Protein AF-0000000077145758 (afdb_homodimer)

Radius of gyration: 19.17 Å; Cα contacts (8 Å, |Δi|>4): 367; chains: 2; bounding box: 34×60×41 Å

Structure (mmCIF, N/CA/C/O backbone):
data_AF-0000000077145758-model_v1
#
loop_
_entity.id
_entity.type
_entity.pdbx_description
1 polymer 'DUF3909 domain-containing protein'
#
loop_
_atom_site.group_PDB
_atom_site.id
_atom_site.type_symbol
_atom_site.label_atom_id
_atom_site.label_alt_id
_atom_site.label_comp_id
_atom_site.label_asym_id
_atom_site.label_entity_id
_atom_site.label_seq_id
_atom_site.pdbx_PDB_ins_code
_atom_site.Cartn_x
_atom_site.Cartn_y
_atom_site.Cartn_z
_atom_site.occupancy
_atom_site.B_iso_or_equiv
_atom_site.auth_seq_id
_atom_site.auth_comp_id
_atom_site.auth_asym_id
_atom_site.auth_atom_id
_atom_site.pdbx_PDB_model_num
ATOM 1 N N . MET A 1 1 ? 11.391 14.711 3.211 1 46.5 1 MET A N 1
ATOM 2 C CA . MET A 1 1 ? 11.383 13.312 2.791 1 46.5 1 MET A CA 1
ATOM 3 C C . MET A 1 1 ? 10.953 13.188 1.333 1 46.5 1 MET A C 1
ATOM 5 O O . MET A 1 1 ? 9.984 13.82 0.909 1 46.5 1 MET A O 1
ATOM 9 N N . ASP A 1 2 ? 11.852 12.703 0.471 1 62.34 2 ASP A N 1
ATOM 10 C CA . ASP A 1 2 ? 11.672 12.781 -0.977 1 62.34 2 ASP A CA 1
ATOM 11 C C . ASP A 1 2 ? 10.609 11.789 -1.452 1 62.34 2 ASP A C 1
ATOM 13 O O . ASP A 1 2 ? 10.914 10.641 -1.764 1 62.34 2 ASP A O 1
ATOM 17 N N . LEU A 1 3 ? 9.375 12.055 -0.946 1 80.75 3 LEU A N 1
ATOM 18 C CA . LEU A 1 3 ? 8.211 11.281 -1.36 1 80.75 3 LEU A CA 1
ATOM 19 C C . LEU A 1 3 ? 8.18 11.117 -2.875 1 80.75 3 LEU A C 1
ATOM 21 O O . LEU A 1 3 ? 7.348 10.375 -3.406 1 80.75 3 LEU A O 1
ATOM 25 N N . GLN A 1 4 ? 9.281 11.75 -3.393 1 86.38 4 GLN A N 1
ATOM 26 C CA . GLN A 1 4 ? 9.391 11.57 -4.836 1 86.38 4 GLN A CA 1
ATOM 27 C C . GLN A 1 4 ? 9.773 10.133 -5.184 1 86.38 4 GLN A C 1
ATOM 29 O O . GLN A 1 4 ? 9.219 9.547 -6.113 1 86.38 4 GLN A O 1
ATOM 34 N N . LYS A 1 5 ? 10.773 9.594 -4.457 1 90.75 5 LYS A N 1
ATOM 35 C CA . LYS A 1 5 ? 11.164 8.203 -4.68 1 90.75 5 LYS A CA 1
ATOM 36 C C . LYS A 1 5 ? 10 7.254 -4.438 1 90.75 5 LYS A C 1
ATOM 38 O O . LYS A 1 5 ? 9.852 6.254 -5.141 1 90.75 5 LYS A O 1
ATOM 43 N N . PHE A 1 6 ? 9.25 7.566 -3.43 1 94.06 6 PHE A N 1
ATOM 44 C CA . PHE A 1 6 ? 8.055 6.797 -3.109 1 94.06 6 PHE A CA 1
ATOM 45 C C . PHE A 1 6 ? 7.078 6.801 -4.285 1 94.06 6 PHE A C 1
ATOM 47 O O . PHE A 1 6 ? 6.586 5.746 -4.691 1 94.06 6 PHE A O 1
ATOM 54 N N . ASP A 1 7 ? 6.855 7.969 -4.883 1 94 7 ASP A N 1
ATOM 55 C CA . ASP A 1 7 ? 5.953 8.102 -6.023 1 94 7 ASP A CA 1
ATOM 56 C C . ASP A 1 7 ? 6.48 7.336 -7.234 1 94 7 ASP A C 1
ATOM 58 O O . ASP A 1 7 ? 5.711 6.695 -7.949 1 94 7 ASP A O 1
ATOM 62 N N . GLU A 1 8 ? 7.738 7.414 -7.418 1 93.19 8 GLU A N 1
ATOM 63 C CA . GLU A 1 8 ? 8.352 6.719 -8.547 1 93.19 8 GLU A CA 1
ATOM 64 C C . GLU A 1 8 ? 8.219 5.207 -8.398 1 93.19 8 GLU A C 1
ATOM 66 O O . GLU A 1 8 ? 8 4.5 -9.391 1 93.19 8 GLU A O 1
ATOM 71 N N . MET A 1 9 ? 8.336 4.703 -7.211 1 93.88 9 MET A N 1
ATOM 72 C CA . MET A 1 9 ? 8.18 3.275 -6.957 1 93.88 9 MET A CA 1
ATOM 73 C C . MET A 1 9 ? 6.766 2.816 -7.281 1 93.88 9 MET A C 1
ATOM 75 O O . MET A 1 9 ? 6.57 1.792 -7.938 1 93.88 9 MET A O 1
ATOM 79 N N . ILE A 1 10 ? 5.809 3.604 -6.812 1 95.38 10 ILE A N 1
ATOM 80 C CA . ILE A 1 10 ? 4.41 3.277 -7.062 1 95.38 10 ILE A CA 1
ATOM 81 C C . ILE A 1 10 ? 4.145 3.254 -8.57 1 95.38 10 ILE A C 1
ATOM 83 O O . ILE A 1 10 ? 3.541 2.312 -9.086 1 95.38 10 ILE A O 1
ATOM 87 N N . ASP A 1 11 ? 4.668 4.27 -9.219 1 94.38 11 ASP A N 1
ATOM 88 C CA . ASP A 1 11 ? 4.469 4.363 -10.664 1 94.38 11 ASP A CA 1
ATOM 89 C C . ASP A 1 11 ? 5.051 3.146 -11.375 1 94.38 11 ASP A C 1
ATOM 91 O O . ASP A 1 11 ? 4.43 2.598 -12.289 1 94.38 11 ASP A O 1
ATOM 95 N N . THR A 1 12 ? 6.219 2.785 -11.023 1 95.19 12 THR A N 1
ATOM 96 C CA . THR A 1 12 ? 6.91 1.66 -11.641 1 95.19 12 THR A CA 1
ATOM 97 C C . THR A 1 12 ? 6.113 0.372 -11.469 1 95.19 12 THR A C 1
ATOM 99 O O . THR A 1 12 ? 5.926 -0.381 -12.43 1 95.19 12 THR A O 1
ATOM 102 N N . VAL A 1 13 ? 5.594 0.156 -10.312 1 94.75 13 VAL A N 1
ATOM 103 C 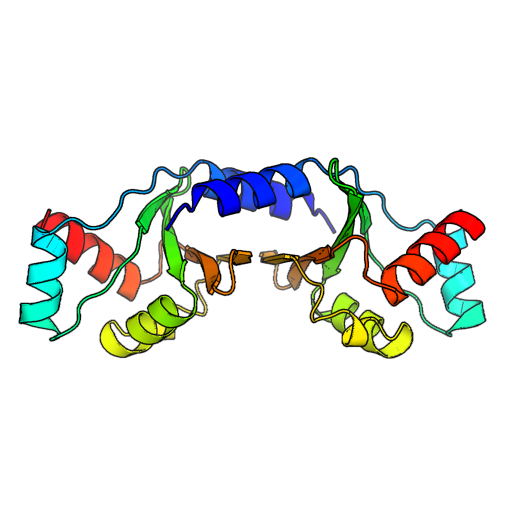CA . VAL A 1 13 ? 4.859 -1.07 -10.016 1 94.75 13 VAL A CA 1
ATOM 104 C C . VAL A 1 13 ? 3.514 -1.055 -10.734 1 94.75 13 VAL A C 1
ATOM 106 O O . VAL A 1 13 ? 3.055 -2.088 -11.227 1 94.75 13 VAL A O 1
ATOM 109 N N . GLN A 1 14 ? 2.893 0.105 -10.797 1 93.06 14 GLN A N 1
ATOM 110 C CA . GLN A 1 14 ? 1.6 0.227 -11.461 1 93.06 14 GLN A CA 1
ATOM 111 C C . GLN A 1 14 ? 1.727 -0.03 -12.961 1 93.06 14 GLN A C 1
ATOM 113 O O . GLN A 1 14 ? 0.757 -0.422 -13.609 1 93.06 14 GLN A O 1
ATOM 118 N N . ARG A 1 15 ? 2.896 0.147 -13.469 1 93.19 15 ARG A N 1
ATOM 119 C CA . ARG A 1 15 ? 3.123 -0.056 -14.898 1 93.19 15 ARG A CA 1
ATOM 120 C C . ARG A 1 15 ? 3.527 -1.498 -15.188 1 93.19 15 ARG A C 1
ATOM 122 O O . ARG A 1 15 ? 3.641 -1.896 -16.344 1 93.19 15 ARG A O 1
ATOM 129 N N . ALA A 1 16 ? 3.684 -2.246 -14.18 1 92.94 16 ALA A N 1
ATOM 130 C CA . ALA A 1 16 ? 4.074 -3.639 -14.383 1 92.94 16 ALA A CA 1
ATOM 131 C C . ALA A 1 16 ? 3.002 -4.406 -15.148 1 92.94 16 ALA A C 1
ATOM 133 O O . ALA A 1 16 ? 1.807 -4.219 -14.906 1 92.94 16 ALA A O 1
ATOM 134 N N . THR A 1 17 ? 3.424 -5.176 -16.047 1 90.19 17 THR A N 1
ATOM 135 C CA . THR A 1 17 ? 2.52 -6.094 -16.719 1 90.19 17 THR A CA 1
ATOM 136 C C . THR A 1 17 ? 2.293 -7.352 -15.891 1 90.19 17 THR A C 1
ATOM 138 O O . THR A 1 17 ? 3.223 -8.125 -15.664 1 90.19 17 THR A O 1
ATOM 141 N N . CYS A 1 18 ? 1.134 -7.48 -15.43 1 94.38 18 CYS A N 1
ATOM 142 C CA . CYS A 1 18 ? 0.788 -8.648 -14.625 1 94.38 18 CYS A CA 1
ATOM 143 C C . CYS A 1 18 ? -0.211 -9.539 -15.359 1 94.38 18 CYS A C 1
ATOM 145 O O . CYS A 1 18 ? -1.035 -9.047 -16.141 1 94.38 18 CYS A O 1
ATOM 147 N N . MET A 1 19 ? -0.086 -10.805 -15.172 1 94.75 19 MET A N 1
ATOM 148 C CA . MET A 1 19 ? -1.011 -11.766 -15.758 1 94.75 19 MET A CA 1
ATOM 149 C C . MET A 1 19 ? -1.554 -12.719 -14.695 1 94.75 19 MET A C 1
ATOM 151 O O . MET A 1 19 ? -0.887 -12.984 -13.695 1 94.75 19 MET A O 1
ATOM 155 N N . GLN A 1 20 ? -2.748 -13.203 -14.961 1 95.81 20 GLN A N 1
ATOM 156 C CA . GLN A 1 20 ? -3.361 -14.188 -14.07 1 95.81 20 GLN A CA 1
ATOM 157 C C . GLN A 1 20 ? -2.75 -15.57 -14.281 1 95.81 20 GLN A C 1
ATOM 159 O O . GLN A 1 20 ? -2.445 -15.961 -15.406 1 95.81 20 GLN A O 1
ATOM 164 N N . ILE A 1 21 ? -2.598 -16.297 -13.172 1 96.94 21 ILE A N 1
ATOM 165 C CA . ILE A 1 21 ? -2.178 -17.688 -13.367 1 96.94 21 ILE A CA 1
ATOM 166 C C . ILE A 1 21 ? -3.229 -18.422 -14.188 1 96.94 21 ILE A C 1
ATOM 168 O O . ILE A 1 21 ? -4.43 -18.188 -14.039 1 96.94 21 ILE A O 1
ATOM 172 N N . ASN A 1 22 ? -2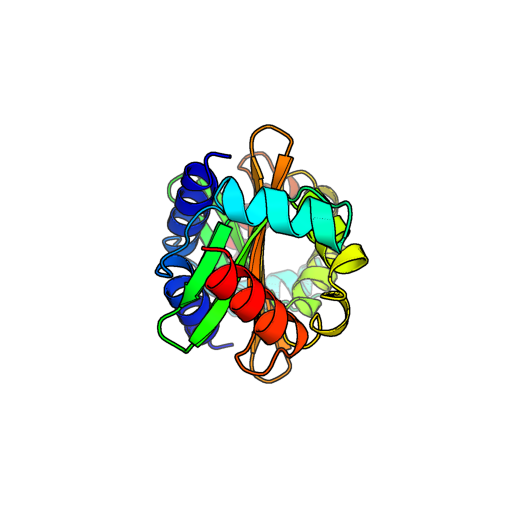.771 -19.281 -15.039 1 96.44 22 ASN A N 1
ATOM 173 C CA . ASN A 1 22 ? -3.693 -20.016 -15.891 1 96.44 22 ASN A CA 1
ATOM 174 C C . ASN A 1 22 ? -4.023 -21.391 -15.297 1 96.44 22 ASN A C 1
ATOM 176 O O . ASN A 1 22 ? -3.537 -21.734 -14.219 1 96.44 22 ASN A O 1
ATOM 180 N N . GLU A 1 23 ? -4.891 -22.141 -15.961 1 96.56 23 GLU A N 1
ATOM 181 C CA . GLU A 1 23 ? -5.398 -23.406 -15.453 1 96.56 23 GLU A CA 1
ATOM 182 C C . GLU A 1 23 ? -4.273 -24.438 -15.305 1 96.56 23 GLU A C 1
ATOM 184 O O . GLU A 1 23 ? -4.277 -25.234 -14.367 1 96.56 23 GLU A O 1
ATOM 189 N N . LYS A 1 24 ? -3.322 -24.438 -16.188 1 97.56 24 LYS A N 1
ATOM 190 C CA . LYS A 1 24 ? -2.189 -25.344 -16.109 1 97.56 24 LYS A CA 1
ATOM 191 C C . LYS A 1 24 ? -1.337 -25.078 -14.875 1 97.56 24 LYS A C 1
ATOM 193 O O . LYS A 1 24 ? -0.904 -26 -14.195 1 97.56 24 LYS A O 1
ATOM 198 N N . GLN A 1 25 ? -1.059 -23.812 -14.664 1 97.62 25 GLN A N 1
ATOM 199 C CA . GLN A 1 25 ? -0.314 -23.406 -13.477 1 97.62 25 GLN A CA 1
ATOM 200 C C . GLN A 1 25 ? -1.057 -23.797 -12.203 1 97.62 25 GLN A C 1
ATOM 202 O O . GLN A 1 25 ? -0.454 -24.297 -11.25 1 97.62 25 GLN A O 1
ATOM 207 N N . LYS A 1 26 ? -2.324 -23.578 -12.211 1 96.69 26 LYS A N 1
ATOM 208 C CA . LYS A 1 26 ? -3.139 -23.938 -11.055 1 96.69 26 LYS A CA 1
ATOM 209 C C . LYS A 1 26 ? -3.064 -25.438 -10.766 1 96.69 26 LYS A C 1
ATOM 211 O O . LYS A 1 26 ? -2.939 -25.844 -9.609 1 96.69 26 LYS A O 1
ATOM 216 N N . GLU A 1 27 ? -3.186 -26.219 -11.766 1 97.31 27 GLU A N 1
ATOM 217 C CA . GLU A 1 27 ? -3.102 -27.672 -11.617 1 97.31 27 GLU A CA 1
ATOM 218 C C . GLU A 1 27 ? -1.735 -28.094 -11.086 1 97.31 27 GLU A C 1
ATOM 220 O O . GLU A 1 27 ? -1.639 -29.016 -10.273 1 97.31 27 GLU A O 1
ATOM 225 N N . ALA A 1 28 ? -0.683 -27.453 -11.508 1 97.62 28 ALA A N 1
ATOM 226 C CA . ALA A 1 28 ? 0.664 -27.781 -11.039 1 97.62 28 ALA A CA 1
ATOM 227 C C . ALA A 1 28 ? 0.796 -27.516 -9.539 1 97.62 28 ALA A C 1
ATOM 229 O O . ALA A 1 28 ? 1.43 -28.297 -8.82 1 97.62 28 ALA A O 1
ATOM 230 N N . PHE A 1 29 ? 0.254 -26.422 -9.062 1 97.56 29 PHE A N 1
ATOM 231 C CA . PHE A 1 29 ? 0.266 -26.125 -7.637 1 97.56 29 PHE A CA 1
ATOM 232 C C . PHE A 1 29 ? -0.467 -27.203 -6.852 1 97.56 29 PHE A C 1
ATOM 234 O O . PHE A 1 29 ? -0.014 -27.625 -5.785 1 97.56 29 PHE A O 1
ATOM 241 N N . LYS A 1 30 ? -1.6 -27.547 -7.402 1 96.88 30 LYS A N 1
ATOM 242 C CA . LYS A 1 30 ? -2.395 -28.578 -6.758 1 96.88 30 LYS A CA 1
ATOM 243 C C . LYS A 1 30 ? -1.598 -29.875 -6.621 1 96.88 30 LYS A C 1
ATOM 245 O O . LYS A 1 30 ? -1.594 -30.5 -5.559 1 96.88 30 LYS A O 1
ATOM 250 N N . GLN A 1 31 ? -0.957 -30.266 -7.648 1 96.94 31 GLN A N 1
ATOM 251 C CA . GLN A 1 31 ? -0.205 -31.516 -7.664 1 96.94 31 GLN A CA 1
ATOM 252 C C . GLN A 1 31 ? 0.983 -31.453 -6.707 1 96.94 31 GLN A C 1
ATOM 254 O O . GLN A 1 31 ? 1.231 -32.406 -5.961 1 96.94 31 GLN A O 1
ATOM 259 N N . LYS A 1 32 ? 1.661 -30.375 -6.715 1 95.38 32 LYS A N 1
ATOM 260 C CA . LYS A 1 32 ? 2.914 -30.281 -5.969 1 95.38 32 LYS A CA 1
ATOM 261 C C . LYS A 1 32 ? 2.658 -29.922 -4.508 1 95.38 32 LYS A C 1
ATOM 263 O O . LYS A 1 32 ? 3.361 -30.406 -3.615 1 95.38 32 LYS A O 1
ATOM 268 N N . TYR A 1 33 ? 1.701 -29.031 -4.262 1 93.38 33 TYR A N 1
ATOM 269 C CA . TYR A 1 33 ? 1.571 -28.484 -2.92 1 93.38 33 TYR A CA 1
ATOM 270 C C . TYR A 1 33 ? 0.186 -28.75 -2.348 1 93.38 33 TYR A C 1
ATOM 272 O O . TYR A 1 33 ? -0.095 -28.406 -1.197 1 93.38 33 TYR A O 1
ATOM 280 N N . ASP A 1 34 ? -0.735 -29.328 -3.139 1 94.94 34 ASP A N 1
ATOM 281 C CA . ASP A 1 34 ? -2.135 -29.469 -2.748 1 94.94 34 ASP A CA 1
ATOM 282 C C . ASP A 1 34 ? -2.748 -28.125 -2.387 1 94.94 34 ASP A C 1
ATOM 284 O O . ASP A 1 34 ? -3.369 -27.984 -1.332 1 94.94 34 ASP A O 1
ATOM 288 N N . PHE A 1 35 ? -2.402 -27.219 -3.182 1 95.75 35 PHE A N 1
ATOM 289 C CA . PHE A 1 35 ? -2.758 -25.812 -3.002 1 95.75 35 PHE A CA 1
ATOM 290 C C . PHE A 1 35 ? -3.273 -25.219 -4.305 1 95.75 35 PHE A C 1
ATOM 292 O O . PHE A 1 35 ? -2.709 -25.469 -5.375 1 95.75 35 PHE A O 1
ATOM 299 N N . GLU A 1 36 ? -4.441 -24.453 -4.309 1 95.31 36 GLU A N 1
ATOM 300 C CA . GLU A 1 36 ? -5.023 -23.828 -5.484 1 95.31 36 GLU A CA 1
ATOM 301 C C . GLU A 1 36 ? -5.098 -22.312 -5.312 1 95.31 36 GLU A C 1
ATOM 303 O O . GLU A 1 36 ? -6.16 -21.766 -5.004 1 95.31 36 GLU A O 1
ATOM 308 N N . PRO A 1 37 ? -4.055 -21.734 -5.668 1 96.25 37 PRO A N 1
ATOM 309 C CA . PRO A 1 37 ? -4.027 -20.281 -5.465 1 96.25 37 PRO A CA 1
ATOM 310 C C . PRO A 1 37 ? -4.684 -19.516 -6.613 1 96.25 37 PRO A C 1
ATOM 312 O O . PRO A 1 37 ? -4.863 -20.062 -7.703 1 96.25 37 PRO A O 1
ATOM 315 N N . GLU A 1 38 ? -5.137 -18.266 -6.301 1 96 38 GLU A N 1
ATOM 316 C CA . GLU A 1 38 ? -5.609 -17.266 -7.27 1 96 38 GLU A CA 1
ATOM 317 C C . GLU A 1 38 ? -4.891 -15.938 -7.094 1 96 38 GLU A C 1
ATOM 319 O O . GLU A 1 38 ? -5.078 -15.258 -6.086 1 96 38 GLU A O 1
ATOM 324 N N . PHE A 1 39 ? -4.109 -15.648 -8.148 1 96.94 39 PHE A N 1
ATOM 325 C CA . PHE A 1 39 ? -3.361 -14.398 -8.062 1 96.94 39 PHE A CA 1
ATOM 326 C C . PHE A 1 39 ? -2.844 -13.984 -9.43 1 96.94 39 PHE A C 1
ATOM 328 O O . PHE A 1 39 ? -2.887 -14.766 -10.383 1 96.94 39 PHE A O 1
ATOM 335 N N . GLU A 1 40 ? -2.428 -12.711 -9.547 1 97.31 40 GLU A N 1
ATOM 336 C CA . GLU A 1 40 ? -1.682 -12.164 -10.68 1 97.31 40 GLU A CA 1
ATOM 337 C C . GLU A 1 40 ? -0.208 -11.977 -10.328 1 97.31 40 GLU A C 1
ATOM 339 O O . GLU A 1 40 ? 0.136 -11.734 -9.172 1 97.31 40 GLU A O 1
ATOM 344 N N . TYR A 1 41 ? 0.553 -12.156 -11.352 1 97.56 41 TYR A N 1
ATOM 345 C CA . TYR A 1 41 ? 1.986 -12.008 -11.133 1 97.56 41 TYR A CA 1
ATOM 346 C C . TYR A 1 41 ? 2.656 -11.344 -12.328 1 97.56 41 TYR A C 1
ATOM 348 O O . TYR A 1 41 ? 2.133 -11.383 -13.438 1 97.56 41 TYR A O 1
ATOM 356 N N . GLY A 1 42 ? 3.762 -10.664 -12.039 1 96.38 42 GLY A N 1
ATOM 357 C CA . GLY A 1 42 ? 4.527 -10.008 -13.086 1 96.38 42 GLY A CA 1
ATOM 358 C C . GLY A 1 42 ? 5.848 -9.438 -12.602 1 96.38 42 GLY A C 1
ATOM 359 O O . GLY A 1 42 ? 6.246 -9.68 -11.461 1 96.38 42 GLY A O 1
ATOM 360 N N . ARG A 1 43 ? 6.578 -8.867 -13.578 1 95.88 43 ARG A N 1
ATOM 361 C CA . ARG A 1 43 ? 7.812 -8.125 -13.32 1 95.88 43 ARG A CA 1
ATOM 362 C C . ARG A 1 43 ? 7.68 -6.672 -13.75 1 95.88 43 ARG A C 1
ATOM 364 O O . ARG A 1 43 ? 7.082 -6.379 -14.789 1 95.88 43 ARG A O 1
ATOM 371 N N . ASP A 1 44 ? 8.211 -5.809 -12.898 1 95.38 44 ASP A N 1
ATOM 372 C CA . ASP A 1 44 ? 8.188 -4.41 -13.328 1 95.38 44 ASP A CA 1
ATOM 373 C C . ASP A 1 44 ? 9.445 -4.059 -14.109 1 95.38 44 ASP A C 1
ATOM 375 O O . ASP A 1 44 ? 10.273 -4.93 -14.383 1 95.38 44 ASP A O 1
ATOM 379 N N . GLU A 1 45 ? 9.562 -2.791 -14.562 1 94.69 45 GLU A N 1
ATOM 380 C CA . GLU A 1 45 ? 10.633 -2.359 -15.453 1 94.69 45 GLU A CA 1
ATOM 381 C C . GLU A 1 45 ? 11.984 -2.377 -14.75 1 94.69 45 GLU A C 1
ATOM 383 O O . GLU A 1 45 ? 13.031 -2.334 -15.398 1 94.69 45 GLU A O 1
ATOM 388 N N . LYS A 1 46 ? 12.016 -2.5 -13.453 1 93.69 46 LYS A N 1
ATOM 389 C CA . LYS A 1 46 ? 13.266 -2.525 -12.695 1 93.69 46 LYS A CA 1
ATOM 390 C C . LYS A 1 46 ? 13.617 -3.945 -12.258 1 93.69 46 LYS A C 1
ATOM 392 O O . LYS A 1 46 ? 14.586 -4.156 -11.531 1 93.69 46 LYS A O 1
ATOM 397 N N . GLY A 1 47 ? 12.758 -4.91 -12.625 1 93.88 47 GLY A N 1
ATOM 398 C CA . GLY A 1 47 ? 13.055 -6.312 -12.367 1 93.88 47 GLY A CA 1
ATOM 399 C C . GLY A 1 47 ? 12.43 -6.828 -11.086 1 93.88 47 GLY A C 1
ATOM 400 O O . GLY A 1 47 ? 12.664 -7.973 -10.688 1 93.88 47 GLY A O 1
ATOM 401 N N . HIS A 1 48 ? 11.648 -6.082 -10.422 1 96.06 48 HIS A N 1
ATOM 402 C CA . HIS A 1 48 ? 10.984 -6.508 -9.195 1 96.06 48 HIS A CA 1
ATOM 403 C C . HIS A 1 48 ? 9.883 -7.52 -9.484 1 96.06 48 HIS A C 1
ATOM 405 O O . HIS A 1 48 ? 9.25 -7.473 -10.539 1 96.06 48 HIS A O 1
ATOM 411 N N . TYR A 1 49 ? 9.727 -8.43 -8.555 1 97.12 49 TYR A N 1
ATOM 412 C CA . TYR A 1 49 ? 8.594 -9.352 -8.602 1 97.12 49 TYR A CA 1
ATOM 413 C C . TYR A 1 49 ? 7.328 -8.68 -8.07 1 97.12 49 TYR A C 1
ATOM 415 O O . TYR A 1 49 ? 7.348 -8.062 -7 1 97.12 49 TYR A O 1
ATOM 423 N N . VAL A 1 50 ? 6.254 -8.781 -8.805 1 97.38 50 VAL A N 1
ATOM 424 C CA . VAL A 1 50 ? 4.992 -8.195 -8.367 1 97.38 50 VAL A CA 1
ATOM 425 C C . VAL A 1 50 ? 3.936 -9.289 -8.227 1 97.38 50 VAL A C 1
ATOM 427 O O . VAL A 1 50 ? 3.732 -10.094 -9.141 1 97.38 50 VAL A O 1
ATOM 430 N N . ILE A 1 51 ? 3.314 -9.367 -7.031 1 97.56 51 ILE A N 1
ATOM 431 C CA . ILE A 1 51 ? 2.189 -10.258 -6.758 1 97.56 51 ILE A CA 1
ATOM 432 C C . ILE A 1 51 ? 0.952 -9.43 -6.41 1 97.56 51 ILE A C 1
ATOM 434 O O . ILE A 1 51 ? 1.018 -8.523 -5.578 1 97.56 51 ILE A O 1
ATOM 438 N N . ARG A 1 52 ? -0.189 -9.711 -7.062 1 97.44 52 ARG A N 1
ATOM 439 C CA . ARG A 1 52 ? -1.476 -9.086 -6.785 1 97.44 52 ARG A CA 1
ATOM 440 C C . ARG A 1 52 ? -2.541 -10.133 -6.469 1 97.44 52 ARG A C 1
ATOM 442 O O . ARG A 1 52 ? -2.762 -11.055 -7.254 1 97.44 52 ARG A O 1
ATOM 449 N N . THR A 1 53 ? -3.127 -9.984 -5.375 1 97.06 53 THR A N 1
ATOM 450 C CA . THR A 1 53 ? -4.102 -10.969 -4.922 1 97.06 53 THR A CA 1
ATOM 451 C C . THR A 1 53 ? -4.875 -10.445 -3.713 1 97.06 53 THR A C 1
ATOM 453 O O . THR A 1 53 ? -4.734 -9.281 -3.334 1 97.06 53 THR A O 1
ATOM 456 N N . SER A 1 54 ? -5.746 -11.219 -3.238 1 96.5 54 SER A N 1
ATOM 457 C CA . SER A 1 54 ? -6.363 -10.859 -1.963 1 96.5 54 SER A CA 1
ATOM 458 C C . SER A 1 54 ? -5.391 -11.062 -0.806 1 96.5 54 SER A C 1
ATOM 460 O O . SER A 1 54 ? -4.461 -11.875 -0.902 1 96.5 54 SER A O 1
ATOM 462 N N . LYS A 1 55 ? -5.613 -10.305 0.236 1 96.25 55 LYS A N 1
ATOM 463 C CA . LYS A 1 55 ? -4.762 -10.43 1.414 1 96.25 55 LYS A CA 1
ATOM 464 C C . LYS A 1 55 ? -4.789 -11.859 1.961 1 96.25 55 LYS A C 1
ATOM 466 O O . LYS A 1 55 ? -3.748 -12.414 2.307 1 96.25 55 LYS A O 1
ATOM 471 N N . LYS A 1 56 ? -5.973 -12.422 2.037 1 96.56 56 LYS A N 1
ATOM 472 C CA . LYS A 1 56 ? -6.117 -13.789 2.52 1 96.56 56 LYS A CA 1
ATOM 473 C C . LYS A 1 56 ? -5.32 -14.766 1.658 1 96.56 56 LYS A C 1
ATOM 475 O O . LYS A 1 56 ? -4.645 -15.656 2.18 1 96.56 56 LYS A O 1
ATOM 480 N N . MET A 1 57 ? -5.406 -14.648 0.391 1 96.88 57 MET A N 1
ATOM 481 C CA . MET A 1 57 ? -4.676 -15.516 -0.527 1 96.88 57 MET A CA 1
ATOM 482 C C . MET A 1 57 ? -3.17 -15.344 -0.358 1 96.88 57 MET A C 1
ATOM 484 O O . MET A 1 57 ? -2.424 -16.328 -0.383 1 96.88 57 MET A O 1
ATOM 488 N N . LEU A 1 58 ? -2.732 -14.117 -0.193 1 97.44 58 LEU A N 1
ATOM 489 C CA . LEU A 1 58 ? -1.308 -13.891 0.026 1 97.44 58 LEU A CA 1
ATOM 490 C C . LEU A 1 58 ? -0.829 -14.609 1.281 1 97.44 58 LEU A C 1
ATOM 492 O O . LEU A 1 58 ? 0.258 -15.195 1.289 1 97.44 58 LEU A O 1
ATOM 496 N N . GLU A 1 59 ? -1.582 -14.555 2.336 1 96.44 59 GLU A N 1
ATOM 497 C CA . GLU A 1 59 ? -1.23 -15.227 3.58 1 96.44 59 GLU A CA 1
ATOM 498 C C . GLU A 1 59 ? -1.108 -16.734 3.375 1 96.44 59 GLU A C 1
ATOM 500 O O . GLU A 1 59 ? -0.192 -17.375 3.904 1 96.44 59 GLU A O 1
ATOM 505 N N . GLU A 1 60 ? -1.987 -17.297 2.621 1 96.44 60 GLU A N 1
ATOM 506 C CA . GLU A 1 60 ? -1.913 -18.719 2.295 1 96.44 60 GLU A CA 1
ATOM 507 C C . GLU A 1 60 ? -0.67 -19.031 1.465 1 96.44 60 GLU A C 1
ATOM 509 O O . GLU A 1 60 ? 0.004 -20.031 1.701 1 96.44 60 GLU A O 1
ATOM 514 N N . MET A 1 61 ? -0.43 -18.156 0.543 1 96.56 61 MET A N 1
ATOM 515 C CA . MET A 1 61 ? 0.756 -18.344 -0.288 1 96.56 61 MET A CA 1
ATOM 516 C C . MET A 1 61 ? 2.025 -18.281 0.554 1 96.56 61 MET A C 1
ATOM 518 O O . MET A 1 61 ? 2.969 -19.031 0.323 1 96.56 61 MET A O 1
ATOM 522 N N . GLU A 1 62 ? 2.053 -17.375 1.452 1 94.88 62 GLU A N 1
ATOM 523 C CA . GLU A 1 62 ? 3.207 -17.281 2.34 1 94.88 62 GLU A CA 1
ATOM 524 C C . GLU A 1 62 ? 3.426 -18.562 3.117 1 94.88 62 GLU A C 1
ATOM 526 O O . GLU A 1 62 ? 4.566 -18.969 3.363 1 94.88 62 GLU A O 1
ATOM 531 N N . PHE A 1 63 ? 2.379 -19.188 3.473 1 93.19 63 PHE A N 1
ATOM 532 C CA . PHE A 1 63 ? 2.443 -20.438 4.227 1 93.19 63 PHE A CA 1
ATOM 533 C C . PHE A 1 63 ? 2.867 -21.594 3.33 1 93.19 63 PHE A C 1
ATOM 535 O O . PHE A 1 63 ? 3.803 -22.328 3.656 1 93.19 63 PHE A O 1
ATOM 542 N N . TYR A 1 64 ? 2.256 -21.812 2.186 1 93.38 64 TYR A N 1
ATOM 543 C CA . TYR A 1 64 ? 2.463 -22.984 1.337 1 93.38 64 TYR A CA 1
ATOM 544 C C . TYR A 1 64 ? 3.744 -22.844 0.525 1 93.38 64 TYR A C 1
ATOM 546 O O . TYR A 1 64 ? 4.406 -23.844 0.224 1 93.38 64 TYR A O 1
ATOM 554 N N . LEU A 1 65 ? 4.133 -21.609 0.148 1 94.38 65 LEU A N 1
ATOM 555 C CA . LEU A 1 65 ? 5.227 -21.406 -0.793 1 94.38 65 LEU A CA 1
ATOM 556 C C . LEU A 1 65 ? 6.426 -20.75 -0.102 1 94.38 65 LEU A C 1
ATOM 558 O O . LEU A 1 65 ? 7.348 -20.281 -0.766 1 94.38 65 LEU A O 1
ATOM 562 N N . ALA A 1 66 ? 6.434 -20.609 1.216 1 90.81 66 ALA A N 1
ATOM 563 C CA . ALA A 1 66 ? 7.516 -20.125 2.061 1 90.81 66 ALA A CA 1
ATOM 564 C C . ALA A 1 66 ? 7.871 -18.672 1.711 1 90.81 66 ALA A C 1
ATOM 566 O O . ALA A 1 66 ? 9.016 -18.25 1.877 1 90.81 66 ALA A O 1
ATOM 567 N N . LEU A 1 67 ? 6.902 -17.922 1.171 1 92.62 67 LEU A N 1
ATOM 568 C CA . LEU A 1 67 ? 7.148 -16.531 0.782 1 92.62 67 LEU A CA 1
ATOM 569 C C . LEU A 1 67 ? 7.375 -15.664 2.01 1 92.62 67 LEU A C 1
ATOM 571 O O . LEU A 1 67 ? 7.871 -14.539 1.892 1 92.62 67 LEU A O 1
ATOM 575 N N . LYS A 1 68 ? 7 -16.172 3.17 1 90.94 68 LYS A N 1
ATOM 576 C CA . LYS A 1 68 ? 7.199 -15.414 4.406 1 90.94 68 LYS A CA 1
ATOM 577 C C . LYS A 1 68 ? 8.672 -15.078 4.613 1 90.94 68 LYS A C 1
ATOM 579 O O . LYS A 1 68 ? 9 -14.039 5.191 1 90.94 68 LYS A O 1
ATOM 584 N N . TYR A 1 69 ? 9.492 -15.836 4.066 1 90.81 69 TYR A N 1
ATOM 585 C CA . TYR A 1 69 ? 10.93 -15.625 4.23 1 90.81 69 TYR A CA 1
ATOM 586 C C . TYR A 1 69 ? 11.422 -14.508 3.324 1 90.81 69 TYR A C 1
ATOM 588 O O . TYR A 1 69 ? 12.547 -14.023 3.48 1 90.81 69 TYR A O 1
ATOM 596 N N . ASP A 1 70 ? 10.609 -14.047 2.439 1 90.94 70 ASP A N 1
ATOM 597 C CA . ASP A 1 70 ? 10.953 -12.945 1.546 1 90.94 70 ASP A CA 1
ATOM 598 C C . ASP A 1 70 ? 10.312 -11.641 2.008 1 90.94 70 ASP A C 1
ATOM 600 O O . ASP A 1 70 ? 10.383 -10.625 1.311 1 90.94 70 ASP A O 1
ATOM 604 N N . ARG A 1 71 ? 9.766 -11.609 3.189 1 89.69 71 ARG A N 1
ATOM 605 C CA . ARG A 1 71 ? 9.039 -10.438 3.654 1 89.69 71 ARG A CA 1
ATOM 606 C C . ARG A 1 71 ? 9.969 -9.242 3.814 1 89.69 71 ARG A C 1
ATOM 608 O O . ARG A 1 71 ? 9.57 -8.102 3.574 1 89.69 71 ARG A O 1
ATOM 615 N N . ASP A 1 72 ? 11.203 -9.508 4.148 1 88.38 72 ASP A N 1
ATOM 616 C CA . ASP A 1 72 ? 12.172 -8.438 4.328 1 88.38 72 ASP A CA 1
ATOM 617 C C . ASP A 1 72 ? 12.562 -7.816 2.988 1 88.38 72 ASP A C 1
ATOM 619 O O . ASP A 1 72 ? 13.117 -6.719 2.945 1 88.38 72 ASP A O 1
ATOM 623 N N . GLY A 1 73 ? 12.234 -8.539 1.935 1 90.06 73 GLY A N 1
ATOM 624 C CA . GLY A 1 73 ? 12.57 -8.062 0.6 1 90.06 73 GLY A CA 1
ATOM 625 C C . GLY A 1 73 ? 11.438 -7.305 -0.065 1 90.06 73 GLY A C 1
ATOM 626 O O . GLY A 1 73 ? 11.523 -6.953 -1.243 1 90.06 73 GLY A O 1
ATOM 627 N N . VAL A 1 74 ? 10.398 -7.043 0.721 1 94.69 74 VAL A N 1
ATOM 628 C CA . VAL A 1 74 ? 9.289 -6.281 0.166 1 94.69 74 VAL A CA 1
ATOM 629 C C . VAL A 1 74 ? 9.688 -4.816 0.012 1 94.69 74 VAL A C 1
ATOM 631 O O . VAL A 1 74 ? 10.039 -4.16 0.992 1 94.69 74 VAL A O 1
ATOM 634 N N . ASP A 1 75 ? 9.578 -4.328 -1.214 1 95.19 75 ASP A N 1
ATOM 635 C CA . ASP A 1 75 ? 9.922 -2.938 -1.5 1 95.19 75 ASP A CA 1
ATOM 636 C C . ASP A 1 75 ? 8.688 -2.039 -1.417 1 95.19 75 ASP A C 1
ATOM 638 O O . ASP A 1 75 ? 8.781 -0.879 -1.008 1 95.19 75 ASP A O 1
ATOM 642 N N . LEU A 1 76 ? 7.582 -2.512 -1.9 1 97.5 76 LEU A N 1
ATOM 643 C CA . LEU A 1 76 ? 6.336 -1.754 -1.905 1 97.5 76 LEU A CA 1
ATOM 644 C C . LEU A 1 76 ? 5.152 -2.65 -1.557 1 97.5 76 LEU A C 1
ATOM 646 O O . LEU A 1 76 ? 5.016 -3.746 -2.107 1 97.5 76 LEU A O 1
ATOM 650 N N . TYR A 1 77 ? 4.414 -2.213 -0.584 1 97.69 77 TYR A N 1
ATOM 651 C CA . TYR A 1 77 ? 3.18 -2.867 -0.171 1 97.69 77 TYR A CA 1
ATOM 652 C C . TYR A 1 77 ? 1.989 -1.928 -0.321 1 97.69 77 TYR A C 1
ATOM 654 O O . TYR A 1 77 ? 1.993 -0.819 0.22 1 97.69 77 TYR A O 1
ATOM 662 N N . MET A 1 78 ? 0.934 -2.375 -1.104 1 97.56 78 MET A N 1
ATOM 663 C CA . MET A 1 78 ? -0.299 -1.614 -1.283 1 97.56 78 MET A CA 1
ATOM 664 C C . MET A 1 78 ? -1.519 -2.463 -0.94 1 97.56 78 MET A C 1
ATOM 666 O O . MET A 1 78 ? -1.594 -3.633 -1.324 1 97.56 78 MET A O 1
ATOM 670 N N . GLN A 1 79 ? -2.49 -1.869 -0.23 1 97.12 79 GLN A N 1
ATOM 671 C CA . GLN A 1 79 ? -3.686 -2.596 0.188 1 97.12 79 GLN A CA 1
ATOM 672 C C . GLN A 1 79 ? -4.926 -1.713 0.094 1 97.12 79 GLN A C 1
ATOM 674 O O . GLN A 1 79 ? -4.887 -0.536 0.457 1 97.12 79 GLN A O 1
ATOM 679 N N . ALA A 1 80 ? -5.992 -2.287 -0.333 1 96.06 80 ALA A N 1
ATOM 680 C CA . ALA A 1 80 ? -7.289 -1.613 -0.36 1 96.06 80 ALA A CA 1
ATOM 681 C C . ALA A 1 80 ? -8.43 -2.607 -0.146 1 96.06 80 ALA A C 1
ATOM 683 O O . ALA A 1 80 ? -8.328 -3.771 -0.537 1 96.06 80 ALA A O 1
ATOM 684 N N . GLU A 1 81 ? -9.445 -2.107 0.428 1 91.81 81 GLU A N 1
ATOM 685 C CA . GLU A 1 81 ? -10.664 -2.904 0.534 1 91.81 81 GLU A CA 1
ATOM 686 C C . GLU A 1 81 ? -11.633 -2.586 -0.602 1 91.81 81 GLU A C 1
ATOM 688 O O . GLU A 1 81 ? -12.047 -1.436 -0.768 1 91.81 81 GLU A O 1
ATOM 693 N N . ILE A 1 82 ? -11.914 -3.561 -1.338 1 91.44 82 ILE A N 1
ATOM 694 C CA . ILE A 1 82 ? -12.844 -3.43 -2.449 1 91.44 82 ILE A CA 1
ATOM 695 C C . ILE A 1 82 ? -13.945 -4.484 -2.326 1 91.44 82 ILE A C 1
ATOM 697 O O . ILE A 1 82 ? -13.664 -5.688 -2.359 1 91.44 82 ILE A O 1
ATOM 701 N N . ASP A 1 83 ? -15.203 -3.994 -2.18 1 89.25 83 ASP A N 1
ATOM 702 C CA . ASP A 1 83 ? -16.375 -4.863 -2.08 1 89.25 83 ASP A CA 1
ATOM 703 C C . ASP A 1 83 ? -16.188 -5.891 -0.962 1 89.25 83 ASP A C 1
ATOM 705 O O . ASP A 1 83 ? -16.438 -7.082 -1.16 1 89.25 83 ASP A O 1
ATOM 709 N N . GLY A 1 84 ? -15.648 -5.48 0.152 1 88.25 84 GLY A N 1
ATOM 710 C CA . GLY A 1 84 ? -15.57 -6.309 1.347 1 88.25 84 GLY A CA 1
ATOM 711 C C . GLY A 1 84 ? -14.359 -7.223 1.362 1 88.25 84 GLY A C 1
ATOM 712 O O . GLY A 1 84 ? -14.18 -8.008 2.297 1 88.25 84 GLY A O 1
ATOM 713 N N . ILE A 1 85 ? -13.523 -7.105 0.321 1 93.62 85 ILE A N 1
ATOM 714 C CA . ILE A 1 85 ? -12.328 -7.938 0.243 1 93.62 85 ILE A CA 1
ATOM 715 C C . ILE A 1 85 ? -11.078 -7.055 0.229 1 93.62 85 ILE A C 1
ATOM 717 O O . ILE A 1 85 ? -11.039 -6.043 -0.476 1 93.62 85 ILE A O 1
ATOM 721 N N . PHE A 1 86 ? -10.125 -7.465 1.052 1 95.31 86 PHE A N 1
ATOM 722 C CA . PHE A 1 86 ? -8.852 -6.758 1.021 1 95.31 86 PHE A CA 1
ATOM 723 C C . PHE A 1 86 ? -7.965 -7.289 -0.1 1 95.31 86 PHE A C 1
ATOM 725 O O . PHE A 1 86 ? -7.645 -8.477 -0.137 1 95.31 86 PHE A O 1
ATOM 732 N N . HIS A 1 87 ? -7.594 -6.391 -0.995 1 96.44 87 HIS A N 1
ATOM 733 C CA . HIS A 1 87 ? -6.66 -6.715 -2.07 1 96.44 87 HIS A CA 1
ATOM 734 C C . HIS A 1 87 ? -5.289 -6.094 -1.818 1 96.44 87 HIS A C 1
ATOM 736 O O . HIS A 1 87 ? -5.191 -5.004 -1.247 1 96.44 87 HIS A O 1
ATOM 742 N N . VAL A 1 88 ? -4.301 -6.824 -2.336 1 97.38 88 VAL A N 1
ATOM 743 C CA . VAL A 1 88 ? -2.945 -6.328 -2.113 1 97.38 88 VAL A CA 1
ATOM 744 C C . VAL A 1 88 ? -2.148 -6.402 -3.414 1 97.38 88 VAL A C 1
ATOM 746 O O . VAL A 1 88 ? -2.439 -7.23 -4.281 1 97.38 88 VAL A O 1
ATOM 749 N N . SER A 1 89 ? -1.235 -5.488 -3.564 1 97.31 89 SER A N 1
ATOM 750 C CA . SER A 1 89 ? -0.135 -5.512 -4.523 1 97.31 89 SER A CA 1
ATOM 751 C C . SER A 1 89 ? 1.212 -5.379 -3.822 1 97.31 89 SER A C 1
ATOM 753 O O . SER A 1 89 ? 1.461 -4.391 -3.129 1 97.31 89 SER A O 1
ATOM 755 N N . VAL A 1 90 ? 1.992 -6.406 -4.02 1 97.56 90 VAL A N 1
ATOM 756 C CA . VAL A 1 90 ? 3.271 -6.43 -3.314 1 97.56 90 VAL A CA 1
ATOM 757 C C . VAL A 1 90 ? 4.414 -6.508 -4.324 1 97.56 90 VAL A C 1
ATOM 759 O O . VAL A 1 90 ? 4.387 -7.336 -5.238 1 97.56 90 VAL A O 1
ATOM 762 N N . SER A 1 91 ? 5.352 -5.629 -4.145 1 97.62 91 SER A N 1
ATOM 763 C CA . SER A 1 91 ? 6.574 -5.629 -4.941 1 97.62 91 SER A CA 1
ATOM 764 C C . SER A 1 91 ? 7.77 -6.094 -4.117 1 97.62 91 SER A C 1
ATOM 766 O O . SER A 1 91 ? 8.023 -5.566 -3.031 1 97.62 91 SER A O 1
ATOM 768 N N . TYR A 1 92 ? 8.43 -7.094 -4.648 1 96.56 92 TYR A N 1
ATOM 769 C CA . TYR A 1 92 ? 9.617 -7.648 -4.004 1 96.56 92 TYR A CA 1
ATOM 770 C C . TYR A 1 92 ? 10.875 -7.32 -4.805 1 96.56 92 TYR A C 1
ATOM 772 O O . TYR A 1 92 ? 10.828 -7.234 -6.031 1 96.56 92 TYR A O 1
ATOM 780 N N . GLY A 1 93 ? 11.906 -7.25 -4.098 1 93.88 93 GLY A N 1
ATOM 781 C CA . GLY A 1 93 ? 13.188 -7.055 -4.766 1 93.88 93 GLY A CA 1
ATOM 782 C C . GLY A 1 93 ? 13.602 -8.242 -5.609 1 93.88 93 GLY A C 1
ATOM 783 O O . GLY A 1 93 ? 13.055 -9.336 -5.469 1 93.88 93 GLY A O 1
ATOM 784 N N . GLU A 1 94 ? 14.633 -8.055 -6.453 1 92.19 94 GLU A N 1
ATOM 785 C CA . GLU A 1 94 ? 15.102 -9.078 -7.375 1 92.19 94 GLU A CA 1
ATOM 786 C C . GLU A 1 94 ? 15.805 -10.211 -6.629 1 92.19 94 GLU A C 1
ATOM 788 O O . GLU A 1 94 ? 15.961 -11.312 -7.164 1 92.19 94 GLU A O 1
ATOM 793 N N . ASP A 1 95 ? 16.156 -9.945 -5.387 1 92.06 95 ASP A N 1
ATOM 794 C CA . ASP A 1 95 ? 16.938 -10.922 -4.637 1 92.06 95 ASP A CA 1
ATOM 795 C C . ASP A 1 95 ? 16.031 -11.805 -3.777 1 92.06 95 ASP A C 1
ATOM 797 O O . ASP A 1 95 ? 16.516 -12.586 -2.959 1 92.06 95 ASP A O 1
ATOM 801 N N . ALA A 1 96 ? 14.789 -11.688 -3.941 1 93.69 96 ALA A N 1
ATOM 802 C CA . ALA A 1 96 ? 13.859 -12.547 -3.219 1 93.69 96 ALA A CA 1
ATOM 803 C C . ALA A 1 96 ? 13.922 -13.977 -3.738 1 93.69 96 ALA A C 1
ATOM 805 O O . ALA A 1 96 ? 13.336 -14.297 -4.777 1 93.69 96 ALA A O 1
ATOM 806 N N . LEU A 1 97 ? 14.492 -14.82 -3 1 92.5 97 LEU A N 1
ATOM 807 C CA . LEU A 1 97 ? 14.836 -16.172 -3.451 1 92.5 97 LEU A CA 1
ATOM 808 C C . LEU A 1 97 ? 13.586 -17 -3.686 1 92.5 97 LEU A C 1
ATOM 810 O O . LEU A 1 97 ? 13.492 -17.719 -4.684 1 92.5 97 LEU A O 1
ATOM 814 N N . HIS A 1 98 ? 12.711 -17 -2.766 1 94.31 98 HIS A N 1
ATOM 815 C CA . HIS A 1 98 ? 11.508 -17.828 -2.893 1 94.31 98 HIS A CA 1
ATOM 816 C C . HIS A 1 98 ? 10.625 -17.328 -4.035 1 94.31 98 HIS A C 1
ATOM 818 O O . HIS A 1 98 ? 9.953 -18.141 -4.691 1 94.31 98 HIS A O 1
ATOM 824 N N . LEU A 1 99 ? 10.672 -16.031 -4.27 1 95.62 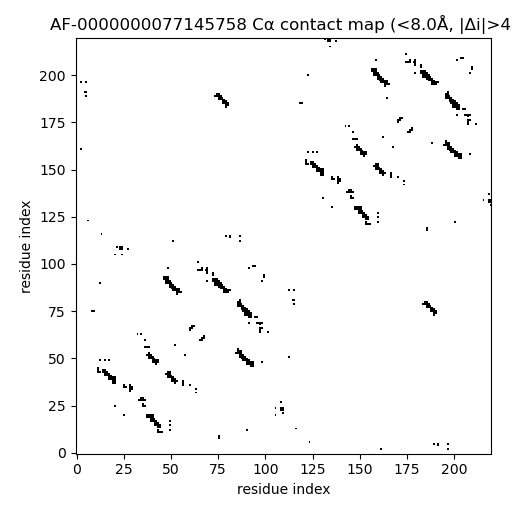99 LEU A N 1
ATOM 825 C CA . LEU A 1 99 ? 9.945 -15.508 -5.422 1 95.62 99 LEU A CA 1
ATOM 826 C C . LEU A 1 99 ? 10.594 -15.953 -6.727 1 95.62 99 LEU A C 1
ATOM 828 O O . LEU A 1 99 ? 9.898 -16.25 -7.699 1 95.62 99 LEU A O 1
ATOM 832 N N . GLN A 1 100 ? 11.844 -15.906 -6.656 1 95.25 100 GLN A N 1
ATOM 833 C CA . GLN A 1 100 ? 12.555 -16.406 -7.832 1 95.25 100 GLN A CA 1
ATOM 834 C C . GLN A 1 100 ? 12.141 -17.828 -8.164 1 95.25 100 GLN A C 1
ATOM 836 O O . GLN A 1 100 ? 11.883 -18.156 -9.328 1 95.25 100 GLN A O 1
ATOM 841 N N . GLU A 1 101 ? 12.07 -18.688 -7.219 1 95.81 101 GLU A N 1
ATOM 842 C CA . GLU A 1 101 ? 11.648 -20.062 -7.395 1 95.81 101 GLU A CA 1
ATOM 843 C C . GLU A 1 101 ? 10.203 -20.156 -7.863 1 95.81 101 GLU A C 1
ATOM 845 O O . GLU A 1 101 ? 9.867 -20.969 -8.727 1 95.81 101 GLU A O 1
ATOM 850 N N . LEU A 1 102 ? 9.352 -19.375 -7.258 1 97.12 102 LEU A N 1
ATOM 851 C CA . LEU A 1 102 ? 7.949 -19.359 -7.648 1 97.12 102 LEU A CA 1
ATOM 852 C C . LEU A 1 102 ? 7.801 -18.969 -9.117 1 97.12 102 LEU A C 1
ATOM 854 O O . LEU A 1 102 ? 7.07 -19.625 -9.867 1 97.12 102 LEU A O 1
ATOM 858 N N . PHE A 1 103 ? 8.484 -17.875 -9.547 1 96.94 103 PHE A N 1
ATOM 859 C CA . PHE A 1 103 ? 8.344 -17.406 -10.922 1 96.94 103 PHE A CA 1
ATOM 860 C C . PHE A 1 103 ? 8.922 -18.406 -11.906 1 96.94 103 PHE A C 1
ATOM 862 O O . PHE A 1 103 ? 8.422 -18.547 -13.023 1 96.94 103 PHE A O 1
ATOM 869 N N . GLN A 1 104 ? 9.992 -19.078 -11.484 1 96.62 104 GLN A N 1
ATOM 870 C CA . GLN A 1 104 ? 10.523 -20.156 -12.312 1 96.62 104 GLN A CA 1
ATOM 871 C C . GLN A 1 104 ? 9.508 -21.297 -12.461 1 96.62 104 GLN A C 1
ATOM 873 O O . GLN A 1 104 ? 9.312 -21.812 -13.555 1 96.62 104 GLN A O 1
ATOM 878 N N . PHE A 1 105 ? 8.914 -21.688 -11.359 1 97.62 105 PHE A N 1
ATOM 879 C CA . PHE A 1 105 ? 7.871 -22.703 -11.367 1 97.62 105 PHE A CA 1
ATOM 880 C C . PHE A 1 105 ? 6.734 -22.328 -12.305 1 97.62 105 PHE A C 1
ATOM 882 O O . PHE A 1 105 ? 6.234 -23.156 -13.055 1 97.62 105 PHE A O 1
ATOM 88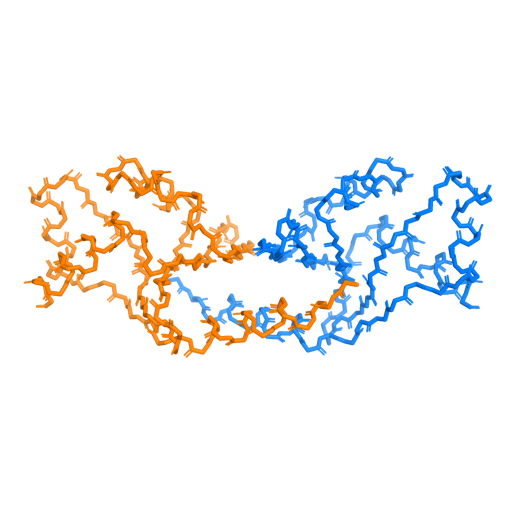9 N N . LEU A 1 106 ? 6.316 -21.125 -12.25 1 97.62 106 LEU A N 1
ATOM 890 C CA . LEU A 1 106 ? 5.238 -20.625 -13.102 1 97.62 106 LEU A CA 1
ATOM 891 C C . LEU A 1 106 ? 5.641 -20.672 -14.57 1 97.62 106 LEU A C 1
ATOM 893 O O . LEU A 1 106 ? 4.832 -21.031 -15.43 1 97.62 106 LEU A O 1
ATOM 897 N N . GLU A 1 107 ? 6.875 -20.297 -14.875 1 96.81 107 GLU A N 1
ATOM 898 C CA . GLU A 1 107 ? 7.371 -20.328 -16.25 1 96.81 107 GLU A CA 1
ATOM 899 C C . GLU A 1 107 ? 7.414 -21.75 -16.781 1 96.81 107 GLU A C 1
ATOM 901 O O . GLU A 1 107 ? 7.078 -22 -17.938 1 96.81 107 GLU A O 1
ATOM 906 N N . GLU A 1 108 ? 7.75 -22.609 -15.906 1 97.06 108 GLU A N 1
ATOM 907 C CA . GLU A 1 108 ? 7.879 -24.016 -16.312 1 97.06 108 GLU A CA 1
ATOM 908 C C . GLU A 1 108 ? 6.512 -24.641 -16.547 1 97.06 108 GLU A C 1
ATOM 910 O O . GLU A 1 108 ? 6.402 -25.672 -17.219 1 97.06 108 GLU A O 1
ATOM 915 N N . ASN A 1 109 ? 5.555 -24.078 -15.9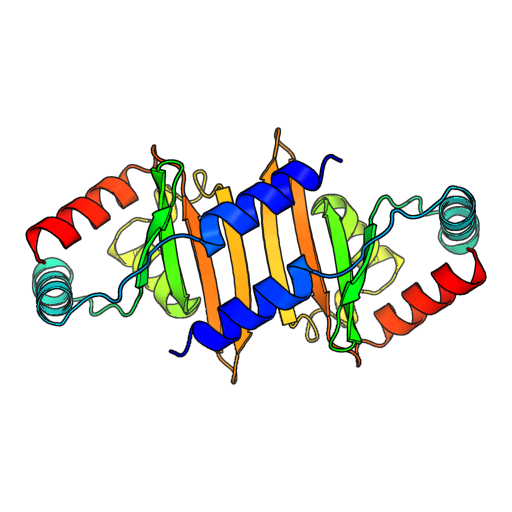69 1 96.56 109 ASN A N 1
ATOM 916 C CA . ASN A 1 109 ? 4.215 -24.641 -16.094 1 96.56 109 ASN A CA 1
ATOM 917 C C . ASN A 1 109 ? 3.275 -23.703 -16.828 1 96.56 109 ASN A C 1
ATOM 919 O O . ASN A 1 109 ? 2.08 -23.641 -16.531 1 96.56 109 ASN A O 1
ATOM 923 N N . LYS A 1 110 ? 3.777 -22.953 -17.625 1 91.75 110 LYS A N 1
ATOM 924 C CA . LYS A 1 110 ? 2.998 -21.969 -18.375 1 91.75 110 LYS A CA 1
ATOM 925 C C . LYS A 1 110 ? 2.139 -22.656 -19.438 1 91.75 110 LYS A C 1
ATOM 927 O O . LYS A 1 110 ? 2.541 -23.656 -20.016 1 91.75 110 LYS A O 1
ATOM 932 N N . MET B 1 1 ? -11.078 -11.117 -9.961 1 46 1 MET B N 1
ATOM 933 C CA . MET B 1 1 ? -11.055 -9.945 -9.086 1 46 1 MET B CA 1
ATOM 934 C C . MET B 1 1 ? -10.562 -8.711 -9.828 1 46 1 MET B C 1
ATOM 936 O O . MET B 1 1 ? -9.555 -8.773 -10.539 1 46 1 MET B O 1
ATOM 940 N N . ASP B 1 2 ? -11.445 -7.742 -10.039 1 62.09 2 ASP B N 1
ATOM 941 C CA . ASP B 1 2 ? -11.234 -6.625 -10.961 1 62.09 2 ASP B CA 1
ATOM 942 C C . ASP B 1 2 ? -10.203 -5.645 -10.406 1 62.09 2 ASP B C 1
ATOM 944 O O . ASP B 1 2 ? -10.555 -4.727 -9.664 1 62.09 2 ASP B O 1
ATOM 948 N N . LEU B 1 3 ? -8.977 -6.18 -10.273 1 80.88 3 LEU B N 1
ATOM 949 C CA . LEU B 1 3 ? -7.836 -5.371 -9.852 1 80.88 3 LEU B CA 1
ATOM 950 C C . LEU B 1 3 ? -7.801 -4.047 -10.609 1 80.88 3 LEU B C 1
ATOM 952 O O . LEU B 1 3 ? -6.961 -3.189 -10.32 1 80.88 3 LEU B O 1
ATOM 956 N N . GLN B 1 4 ? -8.922 -4.004 -11.43 1 86.44 4 GLN B N 1
ATOM 957 C CA . GLN B 1 4 ? -9.023 -2.732 -12.133 1 86.44 4 GLN B CA 1
ATOM 958 C C . GLN B 1 4 ? -9.406 -1.604 -11.188 1 86.44 4 GLN B C 1
ATOM 960 O O . GLN B 1 4 ? -8.859 -0.504 -11.258 1 86.44 4 GLN B O 1
ATOM 965 N N . LYS B 1 5 ? -10.414 -1.864 -10.32 1 91.12 5 LYS B N 1
ATOM 966 C CA . LYS B 1 5 ? -10.812 -0.864 -9.328 1 91.12 5 LYS B CA 1
ATOM 967 C C . LYS B 1 5 ? -9.648 -0.497 -8.422 1 91.12 5 LYS B C 1
ATOM 969 O O . LYS B 1 5 ? -9.5 0.663 -8.031 1 91.12 5 LYS B O 1
ATOM 974 N N . PHE B 1 6 ? -8.898 -1.495 -8.07 1 94.19 6 PHE B N 1
ATOM 975 C CA . PHE B 1 6 ? -7.703 -1.301 -7.258 1 94.19 6 PHE B CA 1
ATOM 976 C C . PHE B 1 6 ? -6.727 -0.357 -7.949 1 94.19 6 PHE B C 1
ATOM 978 O O . PHE B 1 6 ? -6.238 0.595 -7.336 1 94.19 6 PHE B O 1
ATOM 985 N N . ASP B 1 7 ? -6.496 -0.564 -9.242 1 94.12 7 ASP B N 1
ATOM 986 C CA . ASP B 1 7 ? -5.59 0.274 -10.023 1 94.12 7 ASP B CA 1
ATOM 987 C C . ASP B 1 7 ? -6.113 1.704 -10.125 1 94.12 7 ASP B C 1
ATOM 989 O O . ASP B 1 7 ? -5.344 2.662 -10.039 1 94.12 7 ASP B O 1
ATOM 993 N N . GLU B 1 8 ? -7.367 1.814 -10.312 1 93.38 8 GLU B N 1
ATOM 994 C CA . GLU B 1 8 ? -7.984 3.135 -10.422 1 93.38 8 GLU B CA 1
ATOM 995 C C . GLU B 1 8 ? -7.852 3.912 -9.117 1 93.38 8 GLU B C 1
ATOM 997 O O . GLU B 1 8 ? -7.633 5.125 -9.125 1 93.38 8 GLU B O 1
ATOM 1002 N N . MET B 1 9 ? -7.984 3.24 -8.008 1 94.06 9 MET B N 1
ATOM 1003 C CA . MET B 1 9 ? -7.832 3.879 -6.699 1 94.06 9 MET B CA 1
ATOM 1004 C C . MET B 1 9 ? -6.418 4.41 -6.516 1 94.06 9 MET B C 1
ATOM 1006 O O . MET B 1 9 ? -6.227 5.547 -6.078 1 94.06 9 MET B O 1
ATOM 1010 N N . ILE B 1 10 ? -5.449 3.568 -6.863 1 95.5 10 ILE B N 1
ATOM 1011 C CA . ILE B 1 10 ? -4.051 3.963 -6.742 1 95.5 10 ILE B CA 1
ATOM 1012 C C . ILE B 1 10 ? -3.783 5.191 -7.609 1 95.5 10 ILE B C 1
ATOM 1014 O O . ILE B 1 10 ? -3.18 6.164 -7.152 1 95.5 10 ILE B O 1
ATOM 1018 N N . ASP B 1 11 ? -4.289 5.109 -8.812 1 94.5 11 ASP B N 1
ATOM 1019 C CA . ASP B 1 11 ? -4.09 6.219 -9.742 1 94.5 11 ASP B CA 1
ATOM 1020 C C . ASP B 1 11 ? -4.676 7.516 -9.18 1 94.5 11 ASP B C 1
ATOM 1022 O O . ASP B 1 11 ? -4.051 8.57 -9.273 1 94.5 11 ASP B O 1
ATOM 1026 N N . THR B 1 12 ? -5.848 7.449 -8.688 1 95.38 12 THR B N 1
ATOM 1027 C CA . THR B 1 12 ? -6.539 8.617 -8.148 1 95.38 12 THR B CA 1
ATOM 1028 C C . THR B 1 12 ? -5.746 9.234 -7 1 95.38 12 THR B C 1
ATOM 1030 O O . THR B 1 12 ? -5.559 10.453 -6.957 1 95.38 12 THR B O 1
ATOM 1033 N N . VAL B 1 13 ? -5.227 8.43 -6.148 1 95.06 13 VAL B N 1
ATOM 1034 C CA . VAL B 1 13 ? -4.5 8.914 -4.98 1 95.06 13 VAL B CA 1
ATOM 1035 C C . VAL B 1 13 ? -3.148 9.477 -5.41 1 95.06 13 VAL B C 1
ATOM 1037 O O . VAL B 1 13 ? -2.691 10.492 -4.871 1 95.06 13 VAL B O 1
ATOM 1040 N N . GLN B 1 14 ? -2.516 8.836 -6.383 1 93.31 14 GLN B N 1
ATOM 1041 C CA . GLN B 1 14 ? -1.218 9.289 -6.863 1 93.31 14 GLN B CA 1
ATOM 1042 C C . GLN B 1 14 ? -1.336 10.648 -7.555 1 93.31 14 GLN B C 1
ATOM 1044 O O . GLN B 1 14 ? -0.365 11.406 -7.613 1 93.31 14 GLN B O 1
ATOM 1049 N N . ARG B 1 15 ? -2.512 10.969 -8.016 1 93.31 15 ARG B N 1
ATOM 1050 C CA . ARG B 1 15 ? -2.734 12.242 -8.695 1 93.31 15 ARG B CA 1
ATOM 1051 C C . ARG B 1 15 ? -3.137 13.336 -7.711 1 93.31 15 ARG B C 1
ATOM 1053 O O . ARG B 1 15 ? -3.24 14.5 -8.086 1 93.31 15 ARG B O 1
ATOM 1060 N N . ALA B 1 16 ? -3.303 12.961 -6.496 1 93.06 16 ALA B N 1
ATOM 1061 C CA . ALA B 1 16 ? -3.695 13.953 -5.5 1 93.06 16 ALA B CA 1
ATOM 1062 C C . ALA B 1 16 ? -2.615 15.023 -5.328 1 93.06 16 ALA B C 1
ATOM 1064 O O . ALA B 1 16 ? -1.422 14.711 -5.332 1 93.06 16 ALA B O 1
ATOM 1065 N N . THR B 1 17 ? -3.035 16.203 -5.227 1 90.31 17 THR B N 1
ATOM 1066 C CA . THR B 1 17 ? -2.127 17.297 -4.891 1 90.31 17 THR B CA 1
ATOM 1067 C C . THR B 1 17 ? -1.908 17.359 -3.381 1 90.31 17 THR B C 1
ATOM 1069 O O . THR B 1 17 ? -2.84 17.656 -2.627 1 90.31 17 THR B O 1
ATOM 1072 N N . CYS B 1 18 ? -0.746 17.062 -3.008 1 94.31 18 CYS B N 1
ATOM 1073 C CA . CYS B 1 18 ? -0.41 17.109 -1.589 1 94.31 18 CYS B CA 1
ATOM 1074 C C . CYS B 1 18 ? 0.591 18.219 -1.299 1 94.31 18 CYS B C 1
ATOM 1076 O O . CYS B 1 18 ? 1.423 18.547 -2.146 1 94.31 18 CYS B O 1
ATOM 1078 N N . MET B 1 19 ? 0.456 18.812 -0.165 1 94.62 19 MET B N 1
ATOM 1079 C CA . MET B 1 19 ? 1.385 19.859 0.27 1 94.62 19 MET B CA 1
ATOM 1080 C C . MET B 1 19 ? 1.92 19.562 1.667 1 94.62 19 MET B C 1
ATOM 1082 O O . MET B 1 19 ? 1.249 18.906 2.467 1 94.62 19 MET B O 1
ATOM 1086 N N . GLN B 1 20 ? 3.117 20.047 1.903 1 95.69 20 GLN B N 1
ATOM 1087 C CA . GLN B 1 20 ? 3.721 19.906 3.225 1 95.69 20 GLN B CA 1
ATOM 1088 C C . GLN B 1 20 ? 3.109 20.891 4.215 1 95.69 20 GLN B C 1
ATOM 1090 O O . GLN B 1 20 ? 2.803 22.031 3.855 1 95.69 20 GLN B O 1
ATOM 1095 N N . ILE B 1 21 ? 2.971 20.438 5.445 1 96.88 21 ILE B N 1
ATOM 1096 C CA . ILE B 1 21 ? 2.547 21.406 6.445 1 96.88 21 ILE B CA 1
ATOM 1097 C C . ILE B 1 21 ? 3.602 22.516 6.574 1 96.88 21 ILE B C 1
ATOM 1099 O O . ILE B 1 21 ? 4.801 22.25 6.469 1 96.88 21 ILE B O 1
ATOM 1103 N N . ASN B 1 22 ? 3.135 23.719 6.77 1 96.38 22 ASN B N 1
ATOM 1104 C CA . ASN B 1 22 ? 4.059 24.844 6.875 1 96.38 22 ASN B CA 1
ATOM 1105 C C . ASN B 1 22 ? 4.383 25.172 8.328 1 96.38 22 ASN B C 1
ATOM 1107 O O . ASN B 1 22 ? 3.898 24.5 9.242 1 96.38 22 ASN B O 1
ATOM 1111 N N . GLU B 1 23 ? 5.242 26.125 8.531 1 96.5 23 GLU B N 1
ATOM 1112 C CA . GLU B 1 23 ? 5.746 26.469 9.859 1 96.5 23 GLU B CA 1
ATOM 1113 C C . GLU B 1 23 ? 4.617 26.953 10.773 1 96.5 23 GLU B C 1
ATOM 1115 O O . GLU B 1 23 ? 4.617 26.672 11.969 1 96.5 23 GLU B O 1
ATOM 1120 N N . LYS B 1 24 ? 3.678 27.656 10.242 1 97.44 24 LYS B N 1
ATOM 1121 C CA . LYS B 1 24 ? 2.543 28.141 11.023 1 97.44 24 LYS B CA 1
ATOM 1122 C C . LYS B 1 24 ? 1.686 26.984 11.523 1 97.44 24 LYS B C 1
ATOM 1124 O O . LYS B 1 24 ? 1.247 26.984 12.672 1 97.44 24 LYS B O 1
ATOM 1129 N N . GLN B 1 25 ? 1.415 26.078 10.633 1 97.56 25 GLN B N 1
ATOM 1130 C CA . GLN B 1 25 ? 0.665 24.875 11 1 97.56 25 GLN B CA 1
ATOM 1131 C C . GLN B 1 25 ? 1.403 24.078 12.062 1 97.56 25 GLN B C 1
ATOM 1133 O O . GLN B 1 25 ? 0.796 23.609 13.031 1 97.56 25 GLN B O 1
ATOM 1138 N N . LYS B 1 26 ? 2.674 23.953 11.883 1 96.62 26 LYS B N 1
ATOM 1139 C CA . LYS B 1 26 ? 3.484 23.219 12.852 1 96.62 26 LYS B CA 1
ATOM 1140 C C . LYS B 1 26 ? 3.408 23.875 14.234 1 96.62 26 LYS B C 1
ATOM 1142 O O . LYS B 1 26 ? 3.277 23.172 15.242 1 96.62 26 LYS B O 1
ATOM 1147 N N . GLU B 1 27 ? 3.512 25.156 14.273 1 97.25 27 GLU B N 1
ATOM 1148 C CA . GLU B 1 27 ? 3.424 25.891 15.531 1 97.25 27 GLU B CA 1
ATOM 1149 C C . GLU B 1 27 ? 2.053 25.703 16.188 1 97.25 27 GLU B C 1
ATOM 1151 O O . GLU B 1 27 ? 1.949 25.594 17.406 1 97.25 27 GLU B O 1
ATOM 1156 N N . ALA B 1 28 ? 1.016 25.672 15.414 1 97.56 28 ALA B N 1
ATOM 1157 C CA . ALA B 1 28 ? -0.335 25.484 15.938 1 97.56 28 ALA B CA 1
ATOM 1158 C C . ALA B 1 28 ? -0.477 24.109 16.609 1 97.56 28 ALA B C 1
ATOM 1160 O O . ALA B 1 28 ? -1.119 24 17.656 1 97.56 28 ALA B O 1
ATOM 1161 N N . PHE B 1 29 ? 0.075 23.094 16.016 1 97.44 29 PHE B N 1
ATOM 1162 C CA . PHE B 1 29 ? 0.053 21.766 16.625 1 97.44 29 PHE B CA 1
ATOM 1163 C C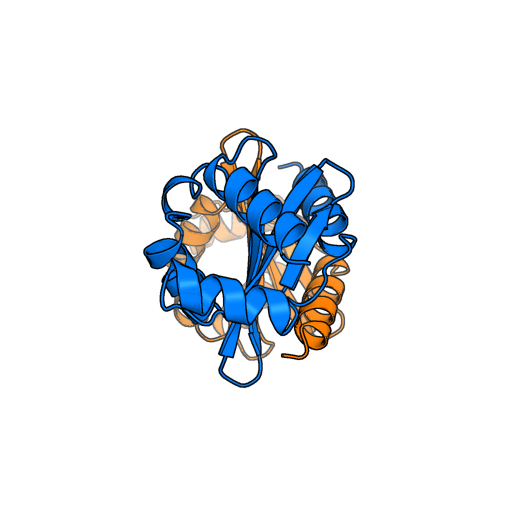 . PHE B 1 29 ? 0.775 21.766 17.969 1 97.44 29 PHE B C 1
ATOM 1165 O O . PHE B 1 29 ? 0.314 21.141 18.922 1 97.44 29 PHE B O 1
ATOM 1172 N N . LYS B 1 30 ? 1.897 22.406 17.922 1 96.81 30 LYS B N 1
ATOM 1173 C CA . LYS B 1 30 ? 2.686 22.5 19.141 1 96.81 30 LYS B CA 1
ATOM 1174 C C . LYS B 1 30 ? 1.885 23.156 20.266 1 96.81 30 LYS B C 1
ATOM 1176 O O . LYS B 1 30 ? 1.876 22.672 21.391 1 96.81 30 LYS B O 1
ATOM 1181 N N . GLN B 1 31 ? 1.258 24.219 19.969 1 96.94 31 GLN B N 1
ATOM 1182 C CA . GLN B 1 31 ? 0.502 24.969 20.969 1 96.94 31 GLN B CA 1
ATOM 1183 C C . GLN B 1 31 ? -0.692 24.172 21.469 1 96.94 31 GLN B C 1
ATOM 1185 O O . GLN B 1 31 ? -0.95 24.125 22.672 1 96.94 31 GLN B O 1
ATOM 1190 N N . LYS B 1 32 ? -1.358 23.531 20.594 1 95.19 32 LYS B N 1
ATOM 1191 C CA . LYS B 1 32 ? -2.615 22.875 20.938 1 95.19 32 LYS B CA 1
ATOM 1192 C C . LYS B 1 32 ? -2.369 21.484 21.516 1 95.19 32 LYS B C 1
ATOM 1194 O O . LYS B 1 32 ? -3.082 21.047 22.422 1 95.19 32 LYS B O 1
ATOM 1199 N N . TYR B 1 33 ? -1.408 20.75 20.953 1 93.06 33 TYR B N 1
ATOM 1200 C CA . TYR B 1 33 ? -1.284 19.344 21.297 1 93.06 33 TYR B CA 1
ATOM 1201 C C . TYR B 1 33 ? 0.099 19.031 21.859 1 93.06 33 TYR B C 1
ATOM 1203 O O . TYR B 1 33 ? 0.375 17.906 22.266 1 93.06 33 TYR B O 1
ATOM 1211 N N . ASP B 1 34 ? 1.02 20.031 21.875 1 94.81 34 ASP B N 1
ATOM 1212 C CA . ASP B 1 34 ? 2.416 19.797 22.219 1 94.81 34 ASP B CA 1
ATOM 1213 C C . ASP B 1 34 ? 3.027 18.703 21.359 1 94.81 34 ASP B C 1
ATOM 1215 O O . ASP B 1 34 ? 3.639 17.766 21.859 1 94.81 34 ASP B O 1
ATOM 1219 N N . PHE B 1 35 ? 2.691 18.812 20.141 1 95.75 35 PHE B N 1
ATOM 1220 C CA . PHE B 1 35 ? 3.043 17.844 19.109 1 95.75 35 PHE B CA 1
ATOM 1221 C C . PHE B 1 35 ? 3.57 18.531 17.859 1 95.75 35 PHE B C 1
ATOM 1223 O O . PHE B 1 35 ? 3.02 19.547 17.438 1 95.75 35 PHE B O 1
ATOM 1230 N N . GLU B 1 36 ? 4.734 18.078 17.266 1 95.44 36 GLU B N 1
ATOM 1231 C CA . GLU B 1 36 ? 5.324 18.641 16.062 1 95.44 36 GLU B CA 1
ATOM 1232 C C . GLU B 1 36 ? 5.395 17.609 14.945 1 95.44 36 GLU B C 1
ATOM 1234 O O . GLU B 1 36 ? 6.453 17.031 14.695 1 95.44 36 GLU B O 1
ATOM 1239 N N . PRO B 1 37 ? 4.352 17.547 14.266 1 96.19 37 PRO B N 1
ATOM 1240 C CA . PRO B 1 37 ? 4.328 16.531 13.211 1 96.19 37 PRO B CA 1
ATOM 1241 C C . PRO B 1 37 ? 4.988 17.016 11.922 1 96.19 37 PRO B C 1
ATOM 1243 O O . PRO B 1 37 ? 5.168 18.219 11.719 1 96.19 37 PRO B O 1
ATOM 1246 N N . GLU B 1 38 ? 5.457 16.016 11.102 1 95.94 38 GLU B N 1
ATOM 1247 C CA . GLU B 1 38 ? 5.938 16.219 9.734 1 95.94 38 GLU B CA 1
ATOM 1248 C C . GLU B 1 38 ? 5.223 15.297 8.758 1 95.94 38 GLU B C 1
ATOM 1250 O O . GLU B 1 38 ? 5.402 14.078 8.805 1 95.94 38 GLU B O 1
ATOM 1255 N N . PHE B 1 39 ? 4.438 15.984 7.895 1 96.88 39 PHE B N 1
ATOM 1256 C CA . PHE B 1 39 ? 3.691 15.18 6.934 1 96.88 39 PHE B CA 1
ATOM 1257 C C . PHE B 1 39 ? 3.186 16.047 5.785 1 96.88 39 PHE B C 1
ATOM 1259 O O . PHE B 1 39 ? 3.24 17.266 5.855 1 96.88 39 PHE B O 1
ATOM 1266 N N . GLU B 1 40 ? 2.764 15.383 4.688 1 97.25 40 GLU B N 1
ATOM 1267 C CA . GLU B 1 40 ? 2.027 15.977 3.576 1 97.25 40 GLU B CA 1
ATOM 1268 C C . GLU B 1 40 ? 0.552 15.594 3.621 1 97.25 40 GLU B C 1
ATOM 1270 O O . GLU B 1 40 ? 0.202 14.516 4.102 1 97.25 40 GLU B O 1
ATOM 1275 N N . TYR B 1 41 ? -0.202 16.531 3.158 1 97.5 41 TYR B N 1
ATOM 1276 C CA . TYR B 1 41 ? -1.636 16.266 3.162 1 97.5 41 TYR B CA 1
ATOM 1277 C C . TYR B 1 41 ? -2.301 16.844 1.915 1 97.5 41 TYR B C 1
ATOM 1279 O O . TYR B 1 41 ? -1.768 17.75 1.287 1 97.5 41 TYR B O 1
ATOM 1287 N N . GLY B 1 42 ? -3.41 16.203 1.541 1 96.31 42 GLY B N 1
ATOM 1288 C CA . GLY B 1 42 ? -4.172 16.672 0.392 1 96.31 42 GLY B CA 1
ATOM 1289 C C . GLY B 1 42 ? -5.492 15.945 0.218 1 96.31 42 GLY B C 1
ATOM 1290 O O . GLY B 1 42 ? -5.898 15.164 1.085 1 96.31 42 GLY B O 1
ATOM 1291 N N . ARG B 1 43 ? -6.215 16.391 -0.817 1 95.81 43 ARG B N 1
ATOM 1292 C CA . ARG B 1 43 ? -7.449 15.75 -1.264 1 95.81 43 ARG B CA 1
ATOM 1293 C C . ARG B 1 43 ? -7.312 15.242 -2.695 1 95.81 43 ARG B C 1
ATOM 1295 O O . ARG B 1 43 ? -6.711 15.906 -3.541 1 95.81 43 ARG B O 1
ATOM 1302 N N . ASP B 1 44 ? -7.844 14.047 -2.879 1 95.38 44 ASP B N 1
ATOM 1303 C CA . ASP B 1 44 ? -7.824 13.578 -4.258 1 95.38 44 ASP B CA 1
ATOM 1304 C C . ASP B 1 44 ? -9.078 14.008 -5.008 1 95.38 44 ASP B C 1
ATOM 1306 O O . ASP B 1 44 ? -9.898 14.758 -4.473 1 95.38 44 ASP B O 1
ATOM 1310 N N . GLU B 1 45 ? -9.195 13.617 -6.312 1 94.5 45 GLU B N 1
ATOM 1311 C CA . GLU B 1 45 ? -10.266 14.094 -7.188 1 94.5 45 GLU B CA 1
ATOM 1312 C C . GLU B 1 45 ? -11.617 13.547 -6.754 1 94.5 45 GLU B C 1
ATOM 1314 O O . GLU B 1 45 ? -12.664 14.055 -7.164 1 94.5 45 GLU B O 1
ATOM 1319 N N . LYS B 1 46 ? -11.664 12.57 -5.879 1 93.69 46 LYS B N 1
ATOM 1320 C CA . LYS B 1 46 ? -12.914 11.977 -5.41 1 93.69 46 LYS B CA 1
ATOM 1321 C C . LYS B 1 46 ? -13.273 12.477 -4.012 1 93.69 46 LYS B C 1
ATOM 1323 O O . LYS B 1 46 ? -14.242 12.016 -3.41 1 93.69 46 LYS B O 1
ATOM 1328 N N . GLY B 1 47 ? -12.414 13.336 -3.461 1 93.81 47 GLY B N 1
ATOM 1329 C CA . GLY B 1 47 ? -12.703 13.961 -2.178 1 93.81 47 GLY B CA 1
ATOM 1330 C C . GLY B 1 47 ? -12.086 13.219 -1.004 1 93.81 47 GLY B C 1
ATOM 1331 O O . GLY B 1 47 ? -12.32 13.578 0.152 1 93.81 47 GLY B O 1
ATOM 1332 N N . HIS B 1 48 ? -11.312 12.242 -1.208 1 96.06 48 HIS B N 1
ATOM 1333 C CA . HIS B 1 48 ? -10.664 11.492 -0.141 1 96.06 48 HIS B CA 1
ATOM 1334 C C . HIS B 1 48 ? -9.547 12.305 0.503 1 96.06 48 HIS B C 1
ATOM 1336 O O . HIS B 1 48 ? -8.906 13.125 -0.161 1 96.06 48 HIS B O 1
ATOM 1342 N N . TYR B 1 49 ? -9.391 12.094 1.774 1 97 49 TYR B N 1
ATOM 1343 C CA . TYR B 1 49 ? -8.258 12.664 2.492 1 97 49 TYR B CA 1
ATOM 1344 C C . TYR B 1 49 ? -6.996 11.844 2.268 1 97 49 TYR B C 1
ATOM 1346 O O . TYR B 1 49 ? -7.02 10.617 2.391 1 97 49 TYR B O 1
ATOM 1354 N N . VAL B 1 50 ? -5.91 12.5 1.913 1 97.31 50 VAL B N 1
ATOM 1355 C CA . VAL B 1 50 ? -4.648 11.797 1.704 1 97.31 50 VAL B CA 1
ATOM 1356 C C . VAL B 1 50 ? -3.594 12.328 2.676 1 97.31 50 VAL B C 1
ATOM 1358 O O . VAL B 1 50 ? -3.389 13.539 2.779 1 97.31 50 VAL B O 1
ATOM 1361 N N . ILE B 1 51 ? -2.984 11.406 3.447 1 97.5 51 ILE B N 1
ATOM 1362 C CA . ILE B 1 51 ? -1.863 11.711 4.328 1 97.5 51 ILE B CA 1
ATOM 1363 C C . ILE B 1 51 ? -0.627 10.938 3.877 1 97.5 51 ILE B C 1
ATOM 1365 O O . ILE B 1 51 ? -0.697 9.727 3.635 1 97.5 51 ILE B O 1
ATOM 1369 N N . ARG B 1 52 ? 0.524 11.625 3.729 1 97.38 52 ARG B N 1
ATOM 1370 C CA . ARG B 1 52 ? 1.812 11.023 3.395 1 97.38 52 ARG B CA 1
ATOM 1371 C C . ARG B 1 52 ? 2.869 11.383 4.434 1 97.38 52 ARG B C 1
ATOM 1373 O O . ARG B 1 52 ? 3.09 12.562 4.719 1 97.38 52 ARG B O 1
ATOM 1380 N N . THR B 1 53 ? 3.455 10.414 4.969 1 97 53 THR B N 1
ATOM 1381 C CA . THR B 1 53 ? 4.422 10.625 6.039 1 97 53 THR B CA 1
ATOM 1382 C C . THR B 1 53 ? 5.191 9.344 6.336 1 97 53 THR B C 1
ATOM 1384 O O . THR B 1 53 ? 5.047 8.352 5.625 1 97 53 THR B O 1
ATOM 1387 N N . SER B 1 54 ? 6.059 9.414 7.242 1 96.38 54 SER B N 1
ATOM 1388 C CA . SER B 1 54 ? 6.668 8.172 7.711 1 96.38 54 SER B CA 1
ATOM 1389 C C . SER B 1 54 ? 5.684 7.363 8.555 1 96.38 54 SER B C 1
ATOM 1391 O O . SER B 1 54 ? 4.754 7.918 9.141 1 96.38 54 SER B O 1
ATOM 1393 N N . LYS B 1 55 ? 5.91 6.059 8.539 1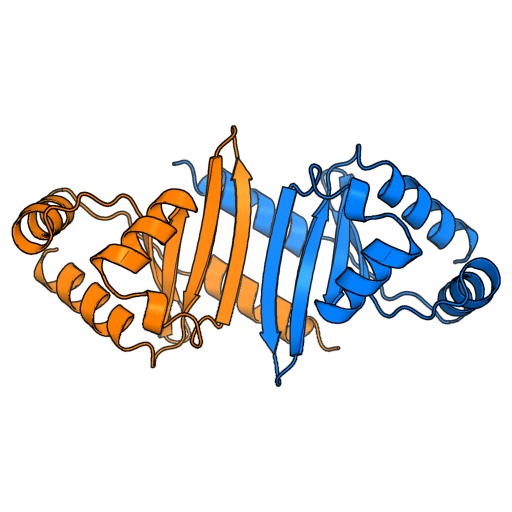 96.19 55 LYS B N 1
ATOM 1394 C CA . LYS B 1 55 ? 5.047 5.188 9.336 1 96.19 55 LYS B CA 1
ATOM 1395 C C . LYS B 1 55 ? 5.07 5.59 10.805 1 96.19 55 LYS B C 1
ATOM 1397 O O . LYS B 1 55 ? 4.023 5.645 11.461 1 96.19 55 LYS B O 1
ATOM 1402 N N . LYS B 1 56 ? 6.238 5.867 11.32 1 96.44 56 LYS B N 1
ATOM 1403 C CA . LYS B 1 56 ? 6.375 6.289 12.711 1 96.44 56 LYS B CA 1
ATOM 1404 C C . LYS B 1 56 ? 5.578 7.562 12.984 1 96.44 56 LYS B C 1
ATOM 1406 O O . LYS B 1 56 ? 4.895 7.664 14 1 96.44 56 LYS B O 1
ATOM 1411 N N . MET B 1 57 ? 5.66 8.508 12.141 1 96.81 57 MET B N 1
ATOM 1412 C CA . MET B 1 57 ? 4.934 9.766 12.297 1 96.81 57 MET B CA 1
ATOM 1413 C C . MET B 1 57 ? 3.426 9.531 12.242 1 96.81 57 MET B C 1
ATOM 1415 O O . MET B 1 57 ? 2.674 10.125 13.016 1 96.81 57 MET B O 1
ATOM 1419 N N . LEU B 1 58 ? 3.006 8.672 11.359 1 97.31 58 LEU B N 1
ATOM 1420 C CA . LEU B 1 58 ? 1.582 8.359 11.297 1 97.31 58 LEU B CA 1
ATOM 1421 C C . LEU B 1 58 ? 1.095 7.777 12.617 1 97.31 58 LEU B C 1
ATOM 1423 O O . LEU B 1 58 ? 0.007 8.117 13.086 1 97.31 58 LEU B O 1
ATOM 1427 N N . GLU B 1 59 ? 1.844 6.883 13.188 1 96.31 59 GLU B N 1
ATOM 1428 C CA . GLU B 1 59 ? 1.485 6.277 14.469 1 96.31 59 GLU B CA 1
ATOM 1429 C C . GLU B 1 59 ? 1.359 7.332 15.562 1 96.31 59 GLU B C 1
ATOM 1431 O O . GLU B 1 59 ? 0.441 7.277 16.375 1 96.31 59 GLU B O 1
ATOM 1436 N N . GLU B 1 60 ? 2.242 8.281 15.578 1 96.25 60 GLU B N 1
ATOM 1437 C CA . GLU B 1 60 ? 2.166 9.383 16.531 1 96.25 60 GLU B CA 1
ATOM 1438 C C . GLU B 1 60 ? 0.926 10.242 16.281 1 96.25 60 GLU B C 1
ATOM 1440 O O . GLU B 1 60 ? 0.249 10.648 17.234 1 96.25 60 GLU B O 1
ATOM 1445 N N . MET B 1 61 ? 0.688 10.461 15.023 1 96.5 61 MET B N 1
ATOM 1446 C CA . MET B 1 61 ? -0.495 11.242 14.68 1 96.5 61 MET B CA 1
ATOM 1447 C C . MET B 1 61 ? -1.769 10.531 15.117 1 96.5 61 MET B C 1
ATOM 1449 O O . MET B 1 61 ? -2.711 11.164 15.594 1 96.5 61 MET B O 1
ATOM 1453 N N . GLU B 1 62 ? -1.792 9.273 14.938 1 94.62 62 GLU B N 1
ATOM 1454 C CA . GLU B 1 62 ? -2.949 8.492 15.367 1 94.62 62 GLU B CA 1
ATOM 1455 C C . GLU B 1 62 ? -3.176 8.625 16.875 1 94.62 62 GLU B C 1
ATOM 1457 O O . GLU B 1 62 ? -4.316 8.656 17.328 1 94.62 62 GLU B O 1
ATOM 1462 N N . PHE B 1 63 ? -2.141 8.719 17.578 1 92.75 63 PHE B N 1
ATOM 1463 C CA . PHE B 1 63 ? -2.211 8.844 19.031 1 92.75 63 PHE B CA 1
ATOM 1464 C C . PHE B 1 63 ? -2.635 10.25 19.438 1 92.75 63 PHE B C 1
ATOM 1466 O O . PHE B 1 63 ? -3.578 10.422 20.203 1 92.75 63 PHE B O 1
ATOM 1473 N N . TYR B 1 64 ? -2.029 11.312 18.922 1 93.06 64 TYR B N 1
ATOM 1474 C CA . TYR B 1 64 ? -2.234 12.688 19.359 1 93.06 64 TYR B CA 1
ATOM 1475 C C . TYR B 1 64 ? -3.512 13.266 18.766 1 93.06 64 TYR B C 1
ATOM 1477 O O . TYR B 1 64 ? -4.176 14.094 19.391 1 93.06 64 TYR B O 1
ATOM 1485 N N . LEU B 1 65 ? -3.881 12.836 17.547 1 94 65 LEU B N 1
ATOM 1486 C CA . LEU B 1 65 ? -4.973 13.477 16.812 1 94 65 LEU B CA 1
ATOM 1487 C C . LEU B 1 65 ? -6.172 12.547 16.703 1 94 65 LEU B C 1
ATOM 1489 O O . LEU B 1 65 ? -7.102 12.805 15.938 1 94 65 LEU B O 1
ATOM 1493 N N . ALA B 1 66 ? -6.18 11.391 17.359 1 90.25 66 ALA B N 1
ATOM 1494 C CA . ALA B 1 66 ? -7.262 10.422 17.453 1 90.25 66 ALA B CA 1
ATOM 1495 C C . ALA B 1 66 ? -7.617 9.859 16.078 1 90.25 66 ALA B C 1
ATOM 1497 O O . ALA B 1 66 ? -8.766 9.484 15.828 1 90.25 66 ALA B O 1
ATOM 1498 N N . LEU B 1 67 ? -6.641 9.844 15.164 1 91.94 67 LEU B N 1
ATOM 1499 C CA . LEU B 1 67 ? -6.883 9.336 13.82 1 91.94 67 LEU B CA 1
ATOM 1500 C C . LEU B 1 67 ? -7.121 7.832 13.836 1 91.94 67 LEU B C 1
ATOM 1502 O O . LEU B 1 67 ? -7.625 7.27 12.859 1 91.94 67 LEU B O 1
ATOM 1506 N N . LYS B 1 68 ? -6.762 7.215 14.93 1 90.31 68 LYS B N 1
ATOM 1507 C CA . LYS B 1 68 ? -6.969 5.777 15.062 1 90.31 68 LYS B CA 1
ATOM 1508 C C . LYS B 1 68 ? -8.445 5.418 14.906 1 90.31 68 LYS B C 1
ATOM 1510 O O . LYS B 1 68 ? -8.773 4.336 14.414 1 90.31 68 LYS B O 1
ATOM 1515 N N . TYR B 1 69 ? -9.266 6.312 15.203 1 90.06 69 TYR B N 1
ATOM 1516 C CA . TYR B 1 69 ? -10.695 6.062 15.125 1 90.06 69 TYR B CA 1
ATOM 1517 C C . TYR B 1 69 ? -11.188 6.137 13.688 1 90.06 69 TYR B C 1
ATOM 1519 O O . TYR B 1 69 ? -12.312 5.73 13.391 1 90.06 69 TYR B O 1
ATOM 1527 N N . ASP B 1 70 ? -10.367 6.566 12.805 1 90.06 70 ASP B N 1
ATOM 1528 C CA . ASP B 1 70 ? -10.711 6.637 11.383 1 90.06 70 ASP B CA 1
ATOM 1529 C C . ASP B 1 70 ? -10.062 5.492 10.609 1 90.06 70 ASP B C 1
ATOM 1531 O O . ASP B 1 70 ? -10.141 5.449 9.383 1 90.06 70 ASP B O 1
ATOM 1535 N N . ARG B 1 71 ? -9.477 4.504 11.258 1 88.56 71 ARG B N 1
ATOM 1536 C CA . ARG B 1 71 ? -8.742 3.438 10.586 1 88.56 71 ARG B CA 1
ATOM 1537 C C . ARG B 1 71 ? -9.672 2.602 9.711 1 88.56 71 ARG B C 1
ATOM 1539 O O . ARG B 1 71 ? -9.266 2.113 8.656 1 88.56 71 ARG B O 1
ATOM 1546 N N . ASP B 1 72 ? -10.938 2.547 10.148 1 88.06 72 ASP B N 1
ATOM 1547 C CA . ASP B 1 72 ? -11.906 1.77 9.391 1 88.06 72 ASP B CA 1
ATOM 1548 C C . ASP B 1 72 ? -12.281 2.482 8.086 1 88.06 72 ASP B C 1
ATOM 1550 O O . ASP B 1 72 ? -12.82 1.863 7.172 1 88.06 72 ASP B O 1
ATOM 1554 N N . GLY B 1 73 ? -11.953 3.73 8.055 1 89.38 73 GLY B N 1
ATOM 1555 C CA . GLY B 1 73 ? -12.273 4.523 6.879 1 89.38 73 GLY B CA 1
ATOM 1556 C C . GLY B 1 73 ? -11.133 4.602 5.879 1 89.38 73 GLY B C 1
ATOM 1557 O O . GLY B 1 73 ? -11.203 5.344 4.898 1 89.38 73 GLY B O 1
ATOM 1558 N N . VAL B 1 74 ? -10.102 3.803 6.141 1 94.44 74 VAL B N 1
ATOM 1559 C CA . VAL B 1 74 ? -8.984 3.789 5.203 1 94.44 74 VAL B CA 1
ATOM 1560 C C . VAL B 1 74 ? -9.383 3.041 3.934 1 94.44 74 VAL B C 1
ATOM 1562 O O . VAL B 1 74 ? -9.734 1.86 3.986 1 94.44 74 VAL B O 1
ATOM 1565 N N . ASP B 1 75 ? -9.266 3.744 2.832 1 95.19 75 ASP B N 1
ATOM 1566 C CA . ASP B 1 75 ? -9.609 3.148 1.545 1 95.19 75 ASP B CA 1
ATOM 1567 C C . ASP B 1 75 ? -8.375 2.547 0.873 1 95.19 75 ASP B C 1
ATOM 1569 O O . ASP B 1 75 ? -8.469 1.524 0.189 1 95.19 75 ASP B O 1
ATOM 1573 N N . LEU B 1 76 ? -7.25 3.213 0.964 1 97.56 76 LEU B N 1
ATOM 1574 C CA . LEU B 1 76 ? -6.004 2.764 0.356 1 97.56 76 LEU B CA 1
ATOM 1575 C C . LEU B 1 76 ? -4.824 3.008 1.291 1 97.56 76 LEU B C 1
ATOM 1577 O O . LEU B 1 76 ? -4.688 4.098 1.854 1 97.56 76 LEU B O 1
ATOM 1581 N N . TYR B 1 77 ? -4.098 1.964 1.511 1 97.69 77 TYR B N 1
ATOM 1582 C CA . TYR B 1 77 ? -2.861 2.014 2.285 1 97.69 77 TYR B CA 1
ATOM 1583 C C . TYR B 1 77 ? -1.671 1.576 1.438 1 97.69 77 TYR B C 1
ATOM 1585 O O . TYR B 1 77 ? -1.677 0.486 0.863 1 97.69 77 TYR B O 1
ATOM 1593 N N . MET B 1 78 ? -0.611 2.475 1.338 1 97.56 78 MET B N 1
ATOM 1594 C CA . MET B 1 78 ? 0.625 2.168 0.623 1 97.56 78 MET B CA 1
ATOM 1595 C C . MET B 1 78 ? 1.84 2.391 1.517 1 97.56 78 MET B C 1
ATOM 1597 O O . MET B 1 78 ? 1.917 3.393 2.229 1 97.56 78 MET B O 1
ATOM 1601 N N . GLN B 1 79 ? 2.816 1.461 1.459 1 97.12 79 GLN B N 1
ATOM 1602 C CA . GLN B 1 79 ? 4.008 1.55 2.299 1 97.12 79 GLN B CA 1
ATOM 1603 C C . GLN B 1 79 ? 5.254 1.104 1.536 1 97.12 79 GLN B C 1
ATOM 1605 O O . GLN B 1 79 ? 5.215 0.119 0.797 1 97.12 79 GLN B O 1
ATOM 1610 N N . ALA B 1 80 ? 6.32 1.789 1.746 1 96 80 ALA B N 1
ATOM 1611 C CA . ALA B 1 80 ? 7.617 1.415 1.191 1 96 80 ALA B CA 1
ATOM 1612 C C . ALA B 1 80 ? 8.75 1.825 2.127 1 96 80 ALA B C 1
ATOM 1614 O O . ALA B 1 80 ? 8.641 2.822 2.846 1 96 80 ALA B O 1
ATOM 1615 N N . GLU B 1 81 ? 9.766 1.059 2.051 1 91.69 81 GLU B N 1
ATOM 1616 C CA . GLU B 1 81 ? 10.977 1.441 2.762 1 91.69 81 GLU B CA 1
ATOM 1617 C C . GLU B 1 81 ? 11.953 2.172 1.839 1 91.69 81 GLU B C 1
ATOM 1619 O O . GLU B 1 81 ? 12.367 1.63 0.813 1 91.69 81 GLU B O 1
ATOM 1624 N N . ILE B 1 82 ? 12.234 3.35 2.205 1 91.19 82 ILE B N 1
ATOM 1625 C CA . ILE B 1 82 ? 13.172 4.176 1.449 1 91.19 82 ILE B CA 1
ATOM 1626 C C . ILE B 1 82 ? 14.273 4.688 2.377 1 91.19 82 ILE B C 1
ATOM 1628 O O . ILE B 1 82 ? 14 5.414 3.332 1 91.19 82 ILE B O 1
ATOM 1632 N N . ASP B 1 83 ? 15.516 4.289 2.064 1 89.12 83 ASP B N 1
ATOM 1633 C CA . ASP B 1 83 ? 16.688 4.715 2.83 1 89.12 83 ASP B CA 1
ATOM 1634 C C . ASP B 1 83 ? 16.516 4.41 4.316 1 89.12 83 ASP B C 1
ATOM 1636 O O . ASP B 1 83 ? 16.75 5.266 5.168 1 89.12 83 ASP B O 1
ATOM 1640 N N . GLY B 1 84 ? 15.961 3.264 4.633 1 88.12 84 GLY B N 1
ATOM 1641 C CA . GLY B 1 84 ? 15.875 2.777 6 1 88.12 84 GLY B CA 1
ATOM 1642 C C . GLY B 1 84 ? 14.664 3.301 6.75 1 88.12 84 GLY B C 1
ATOM 1643 O O . GLY B 1 84 ? 14.477 2.992 7.926 1 88.12 84 GLY B O 1
ATOM 1644 N N . ILE B 1 85 ? 13.828 4.094 6.051 1 93.56 85 ILE B N 1
ATOM 1645 C CA . ILE B 1 85 ? 12.633 4.648 6.676 1 93.56 85 ILE B CA 1
ATOM 1646 C C . ILE B 1 85 ? 11.391 4.148 5.945 1 93.56 85 ILE B C 1
ATOM 1648 O O . ILE B 1 85 ? 11.352 4.125 4.715 1 93.56 85 ILE B O 1
ATOM 1652 N N . PHE B 1 86 ? 10.43 3.717 6.762 1 95.25 86 PHE B N 1
ATOM 1653 C CA . PHE B 1 86 ? 9.156 3.33 6.164 1 95.25 86 PHE B CA 1
ATOM 1654 C C . PHE B 1 86 ? 8.273 4.551 5.93 1 95.25 86 PHE B C 1
ATOM 1656 O O . PHE B 1 86 ? 7.965 5.285 6.871 1 95.25 86 PHE B O 1
ATOM 1663 N N . HIS B 1 87 ? 7.891 4.742 4.676 1 96.44 87 HIS B N 1
ATOM 1664 C CA . HIS B 1 87 ? 6.961 5.805 4.305 1 96.44 87 HIS B CA 1
ATOM 1665 C C . HIS B 1 87 ? 5.594 5.234 3.939 1 96.44 87 HIS B C 1
ATOM 1667 O O . HIS B 1 87 ? 5.5 4.137 3.393 1 96.44 87 HIS B O 1
ATOM 1673 N N . VAL B 1 88 ? 4.609 6.086 4.223 1 97.31 88 VAL B N 1
ATOM 1674 C CA . VAL B 1 88 ? 3.256 5.617 3.939 1 97.31 88 VAL B CA 1
ATOM 1675 C C . VAL B 1 88 ? 2.471 6.711 3.221 1 97.31 88 VAL B C 1
ATOM 1677 O O . VAL B 1 88 ? 2.762 7.898 3.377 1 97.31 88 VAL B O 1
ATOM 1680 N N . SER B 1 89 ? 1.564 6.297 2.385 1 97.25 89 SER B N 1
ATOM 1681 C CA . SER B 1 89 ? 0.47 7.086 1.828 1 97.25 89 SER B CA 1
ATOM 1682 C C . SER B 1 89 ? -0.88 6.441 2.125 1 97.25 89 SER B C 1
ATOM 1684 O O . SER B 1 89 ? -1.126 5.297 1.742 1 97.25 89 SER B O 1
ATOM 1686 N N . VAL B 1 90 ? -1.668 7.219 2.834 1 97.5 90 VAL B N 1
ATOM 1687 C CA . VAL B 1 90 ? -2.947 6.664 3.268 1 97.5 90 VAL B CA 1
ATOM 1688 C C . VAL B 1 90 ? -4.09 7.523 2.73 1 97.5 90 VAL B C 1
ATOM 1690 O O . VAL B 1 90 ? -4.059 8.75 2.844 1 97.5 90 VAL B O 1
ATOM 1693 N N . SER B 1 91 ? -5.035 6.859 2.131 1 97.69 91 SER B N 1
ATOM 1694 C CA . SER B 1 91 ? -6.258 7.504 1.664 1 97.69 91 SER B CA 1
ATOM 1695 C C . SER B 1 91 ? -7.449 7.121 2.537 1 97.69 91 SER B C 1
ATOM 1697 O O . SER B 1 91 ? -7.703 5.938 2.768 1 97.69 91 SER B O 1
ATOM 1699 N N . TYR B 1 92 ? -8.109 8.156 3.021 1 96.5 92 TYR B N 1
ATOM 1700 C CA . TYR B 1 92 ? -9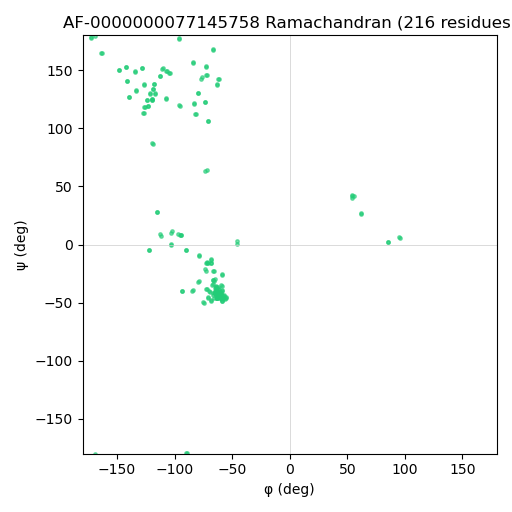.297 7.973 3.848 1 96.5 92 TYR B CA 1
ATOM 1701 C C . TYR B 1 92 ? -10.555 8.43 3.107 1 96.5 92 TYR B C 1
ATOM 1703 O O . TYR B 1 92 ? -10.508 9.375 2.322 1 96.5 92 TYR B O 1
ATOM 1711 N N . GLY B 1 93 ? -11.594 7.824 3.453 1 93.69 93 GLY B N 1
ATOM 1712 C CA . GLY B 1 93 ? -12.867 8.25 2.896 1 93.69 93 GLY B CA 1
ATOM 1713 C C . GLY B 1 93 ? -13.289 9.641 3.352 1 93.69 93 GLY B C 1
ATOM 1714 O O . GLY B 1 93 ? -12.734 10.172 4.316 1 93.69 93 GLY B O 1
ATOM 1715 N N . GLU B 1 94 ? -14.305 10.195 2.711 1 92.06 94 GLU B N 1
ATOM 1716 C CA . GLU B 1 94 ? -14.773 11.555 2.982 1 92.06 94 GLU B CA 1
ATOM 1717 C C . GLU B 1 94 ? -15.484 11.633 4.332 1 92.06 94 GLU B C 1
ATOM 1719 O O . GLU B 1 94 ? -15.625 12.719 4.898 1 92.06 94 GLU B O 1
ATOM 1724 N N . ASP B 1 95 ? -15.836 10.477 4.859 1 91.62 95 ASP B N 1
ATOM 1725 C CA . ASP B 1 95 ? -16.625 10.469 6.086 1 91.62 95 ASP B CA 1
ATOM 1726 C C . ASP B 1 95 ? -15.734 10.281 7.312 1 91.62 95 ASP B C 1
ATOM 1728 O O . ASP B 1 95 ? -16.219 10.094 8.422 1 91.62 95 ASP B O 1
ATOM 1732 N N . ALA B 1 96 ? -14.5 10.344 7.117 1 93.19 96 ALA B N 1
ATOM 1733 C CA . ALA B 1 96 ? -13.57 10.258 8.242 1 93.19 96 ALA B CA 1
ATOM 1734 C C . ALA B 1 96 ? -13.625 11.523 9.094 1 93.19 96 ALA B C 1
ATOM 1736 O O . ALA B 1 96 ? -13.039 12.547 8.734 1 93.19 96 ALA B O 1
ATOM 1737 N N . LEU B 1 97 ? -14.195 11.445 10.219 1 91.69 97 LEU B N 1
ATOM 1738 C CA . LEU B 1 97 ? -14.531 12.609 11.039 1 91.69 97 LEU B CA 1
ATOM 1739 C C . LEU B 1 97 ? -13.273 13.289 11.57 1 91.69 97 LEU B C 1
ATOM 1741 O O . LEU B 1 97 ? -13.18 14.516 11.562 1 91.69 97 LEU B O 1
ATOM 1745 N N . HIS B 1 98 ? -12.398 12.523 12.094 1 94 98 HIS B N 1
ATOM 1746 C CA . HIS B 1 98 ? -11.195 13.102 12.68 1 94 98 HIS B CA 1
ATOM 1747 C C . HIS B 1 98 ? -10.305 13.734 11.617 1 94 98 HIS B C 1
ATOM 1749 O O . HIS B 1 98 ? -9.633 14.734 11.875 1 94 98 HIS B O 1
ATOM 1755 N N . LEU B 1 99 ? -10.375 13.156 10.43 1 95.25 99 LEU B N 1
ATOM 1756 C CA . LEU B 1 99 ? -9.641 13.773 9.328 1 95.25 99 LEU B CA 1
ATOM 1757 C C . LEU B 1 99 ? -10.281 15.102 8.922 1 95.25 99 LEU B C 1
ATOM 1759 O O . LEU B 1 99 ? -9.578 16.062 8.594 1 95.25 99 LEU B O 1
ATOM 1763 N N . GLN B 1 100 ? -11.523 15.031 8.938 1 94.94 100 GLN B N 1
ATOM 1764 C CA . GLN B 1 100 ? -12.227 16.281 8.648 1 94.94 100 GLN B CA 1
ATOM 1765 C C . GLN B 1 100 ? -11.797 17.391 9.602 1 94.94 100 GLN B C 1
ATOM 1767 O O . GLN B 1 100 ? -11.539 18.516 9.18 1 94.94 100 GLN B O 1
ATOM 1772 N N . GLU B 1 101 ? -11.742 17.109 10.852 1 95.56 101 GLU B N 1
ATOM 1773 C CA . GLU B 1 101 ? -11.312 18.078 11.867 1 95.56 101 GLU B CA 1
ATOM 1774 C C . GLU B 1 101 ? -9.859 18.484 11.656 1 95.56 101 GLU B C 1
ATOM 1776 O O . GLU B 1 101 ? -9.523 19.672 11.805 1 95.56 101 GLU B O 1
ATOM 1781 N N . LEU B 1 102 ? -9.023 17.547 11.375 1 96.94 102 LEU B N 1
ATOM 1782 C CA . LEU B 1 102 ? -7.613 17.828 11.125 1 96.94 102 LEU B CA 1
ATOM 1783 C C . LEU B 1 102 ? -7.461 18.797 9.945 1 96.94 102 LEU B C 1
ATOM 1785 O O . LEU B 1 102 ? -6.727 19.781 10.039 1 96.94 102 LEU B O 1
ATOM 1789 N N . PHE B 1 103 ? -8.141 18.516 8.82 1 96.69 103 PHE B N 1
ATOM 1790 C CA . PHE B 1 103 ? -7.996 19.344 7.625 1 96.69 103 PHE B CA 1
ATOM 1791 C C . PHE B 1 103 ? -8.57 20.734 7.855 1 96.69 103 PHE B C 1
ATOM 1793 O O . PHE B 1 103 ? -8.062 21.719 7.312 1 96.69 103 PHE B O 1
ATOM 1800 N N . GLN B 1 104 ? -9.641 20.797 8.641 1 96.5 104 GLN B N 1
ATOM 1801 C CA . GLN B 1 104 ? -10.172 22.109 9.031 1 96.5 104 GLN B CA 1
ATOM 1802 C C . GLN B 1 104 ? -9.156 22.891 9.859 1 96.5 104 GLN B C 1
ATOM 1804 O O . GLN B 1 104 ? -8.953 24.078 9.641 1 96.5 104 GLN B O 1
ATOM 1809 N N . PHE B 1 105 ? -8.555 22.219 10.82 1 97.5 105 PHE B N 1
ATOM 1810 C CA . PHE B 1 105 ? -7.512 22.828 11.648 1 97.5 105 PHE B CA 1
ATOM 1811 C C . PHE B 1 105 ? -6.371 23.344 10.781 1 97.5 105 PHE B C 1
ATOM 1813 O O . PHE B 1 105 ? -5.871 24.453 11.016 1 97.5 105 PHE B O 1
ATOM 1820 N N . LEU B 1 106 ? -5.969 22.594 9.836 1 97.5 106 LEU B N 1
ATOM 1821 C CA . LEU B 1 106 ? -4.887 22.984 8.945 1 97.5 106 LEU B CA 1
ATOM 1822 C C . LEU B 1 106 ? -5.281 24.203 8.109 1 97.5 106 LEU B C 1
ATOM 1824 O O . LEU B 1 106 ? -4.469 25.094 7.887 1 97.5 106 LEU B O 1
ATOM 1828 N N . GLU B 1 107 ? -6.512 24.219 7.629 1 96.62 107 GLU B N 1
ATOM 1829 C CA . GLU B 1 107 ? -6.996 25.344 6.844 1 96.62 107 GLU B CA 1
ATOM 1830 C C . GLU B 1 107 ? -7.035 26.625 7.676 1 96.62 107 GLU B C 1
ATOM 1832 O O . GLU B 1 107 ? -6.688 27.703 7.188 1 96.62 107 GLU B O 1
ATOM 1837 N N . GLU B 1 108 ? -7.379 26.422 8.867 1 96.94 108 GLU B N 1
ATOM 1838 C CA . GLU B 1 108 ? -7.504 27.578 9.75 1 96.94 108 GLU B CA 1
ATOM 1839 C C . GLU B 1 108 ? -6.133 28.125 10.133 1 96.94 108 GLU B C 1
ATOM 1841 O O . GLU B 1 108 ? -6.016 29.281 10.555 1 96.94 108 GLU B O 1
ATOM 1846 N N . ASN B 1 109 ? -5.176 27.344 10.023 1 96.5 109 ASN B N 1
ATOM 1847 C CA . ASN B 1 109 ? -3.834 27.766 10.406 1 96.5 109 ASN B CA 1
ATOM 1848 C C . ASN B 1 109 ? -2.891 27.797 9.211 1 96.5 109 ASN B C 1
ATOM 1850 O O . ASN B 1 109 ? -1.696 27.531 9.344 1 96.5 109 ASN B O 1
ATOM 1854 N N . LYS B 1 110 ? -3.387 28 8.141 1 91.5 110 LYS B N 1
ATOM 1855 C CA . LYS B 1 110 ? -2.602 28.031 6.91 1 91.5 110 LYS B CA 1
ATOM 1856 C C . LYS B 1 110 ? -1.747 29.281 6.832 1 91.5 110 LYS B C 1
ATOM 1858 O O . LYS B 1 110 ? -2.154 30.344 7.305 1 91.5 110 LYS B O 1
#

Foldseek 3Di:
DCCVVVVVVVVQLVPWDKDWQDPQLQVVCCVPQVDGATWIWTATPVGWTKIKDFPVRVVVCCVRLVLVVQPVQWDDWDWDDDPNTIMIITTGDNPRDSSVVVVVSSVVRD/DCCVVVVVVVVQLVPWDKDWQDPQLQVLCCVPQVDGATWIWTATPVGWIKIKDFPVRVVVCCVRLVLVVQVVQWDDWDWDDDPNTIMIITTGDNPRVSVVVVVVSSVVRD

Sequence (220 aa):
MDLQKFDEMIDTVQRATCMQINEKQKEAFKQKYDFEPEFEYGRDEKGHYVIRTSKKMLEEMEFYLALKYDRDGVDLYMQAEIDGIFHVSVSYGEDALHLQELFQFLEENKMDLQKFDEMIDTVQRATCMQINEKQKEAFKQKYDFEPEFEYGRDEKGHYVIRTSKKMLEEMEFYLALKYDRDGVDLYMQAEIDGIFHVSVSYGEDALHLQELFQFLEENK

pLDDT: mean 94.03, std 6.21, range [46.0, 97.69]

Organism: Bacillus cereus (strain ATCC 14579 / DSM 31 / CCUG 7414 / JCM 2152 / NBRC 15305 / NCIMB 9373 / NCTC 2599 / NRRL B-3711) (NCBI:txid226900)

InterPro domains:
  IPR025073 Protein of unknown function DUF3909 [PF13077] (1-108)

Solvent-accessible surface area (backbone atoms only — not comparable to full-atom values): 11721 Å² total; per-residue (Å²): 130,73,59,57,61,56,49,50,52,52,51,43,56,71,65,31,62,62,46,65,69,48,73,61,36,33,50,50,36,32,73,74,66,72,39,78,76,72,46,30,42,33,48,27,92,86,54,27,41,34,44,36,32,37,48,68,51,49,54,50,43,25,65,78,59,51,40,60,79,36,56,86,36,50,46,35,43,36,38,32,62,54,96,89,38,49,34,31,41,38,30,27,41,76,79,26,62,50,54,54,52,49,54,50,52,46,63,74,35,104,129,70,61,57,60,57,50,51,50,52,50,44,55,70,66,30,61,63,46,68,70,48,73,61,34,33,51,50,35,33,73,73,67,71,37,77,77,71,46,30,40,33,48,27,95,86,54,26,40,34,45,36,32,38,48,70,52,49,54,51,43,27,66,78,58,50,40,60,79,36,57,86,35,50,46,35,43,35,38,32,63,54,96,91,38,48,35,32,42,37,31,26,43,75,78,27,61,47,56,50,51,49,54,50,52,44,63,73,34,105

Nearest PDB structures (foldseek):
  9e7f-assembly1_AU  TM=3.926E-01  e=4.268E-01  Pyrobaculum calidifontis JCM 11548
  5i8a-assembly1_A  TM=4.132E-01  e=9.551E-01  Homo sapiens
  6m0u-assembly1_A  TM=4.290E-01  e=1.775E+00  Arachis hypogaea
  1v0o-assembly2_B  TM=4.271E-01  e=3.733E+00  Plasmodium falciparum
  4d5y-assembly1_X  TM=3.560E-01  e=3.298E+00  Oryctolagus cuniculus

Secondary structure (DSSP, 8-state):
--HHHHHHHHHHHHT-EEEE--HHHHHHHHHHHS-----EEEE-TT--EEEEEEHHHHHHHHHHS-GGGGGGGEEEEEEEEETTEEEEEEEE-TT-HHHHHHHHHHHHT-/--HHHHHHHHHHHHT-EEEE--HHHHHHHHHHHS-----EEEE-TT--EEEEEEHHHHHHHHHHS-GGGGGGGEEEEEEEEETTEEEEEEEE-TT-HHHHHHHHHHHHT-